Protein AF-A0A813RVD1-F1 (afdb_monomer)

Radius of gyration: 29.32 Å; Cα contacts (8 Å, |Δi|>4): 201; chains: 1; bounding box: 70×62×68 Å

Mean predicted aligned error: 13.16 Å

pLDDT: mean 80.2, std 18.84, range [29.88, 97.81]

Solvent-accessible surface area (backbone atoms only — not comparable to full-atom values): 11128 Å² total; per-residue (Å²): 136,85,80,83,74,62,46,36,80,75,40,53,63,51,50,57,53,50,55,52,42,24,58,78,31,61,36,36,77,46,73,77,46,28,60,50,88,64,91,55,46,81,58,85,67,55,82,84,37,50,36,20,39,56,12,39,20,32,34,44,32,38,17,35,86,85,70,47,81,71,35,42,42,74,41,29,46,73,49,52,63,78,42,72,44,49,34,48,33,58,57,49,44,43,75,71,57,34,39,70,47,54,88,42,35,31,40,44,26,61,45,63,53,80,75,34,66,79,57,36,61,59,51,29,31,52,48,37,50,52,53,52,52,54,52,50,52,54,51,50,54,52,52,55,50,50,58,59,51,57,65,56,62,74,71,70,80,82,81,84,88,76,83,90,80,89,81,83,87,80,90,79,81,88,82,83,88,82,91,85,88,79,91,82,92,86,132

Foldseek 3Di:
DDDPQPADPVLVVLVVVLVVQCVVLQKDKAWPHQADADPDLQDDDPPLCLCRLLSQKTFTFIAGPVRHTPGHLVRQLPPQPPDSSSVSSVVSSVVVQWDADSVSRRMIGNCPCVVCVPCSSVSSSVSNVVVVVVVVVVVVVVVVVVVVVVVVVVPPPDPPPDDDDDDDDDDDDDDDDDDDDDDDDDD

Organism: NCBI:txid392033

Secondary structure (DSSP, 8-state):
--------TTTHHHHHHHHHHHHHTT-EEEEEES----SSSSSPPPGGGHHHHTTSEEEEEEE-TTS-EEE-HHHHHH-TTSSHHHHHHHHHHHHTT-B--STTTTEEE-SHHHH-HHHHHHHHHHHHHHHHHHHHHHHHHHHHHHHHHHHHHTTSSS-----------------------------

Structure (mmCIF, N/CA/C/O backbone):
data_AF-A0A813RVD1-F1
#
_entry.id   AF-A0A813RVD1-F1
#
loop_
_atom_site.group_PDB
_atom_site.id
_atom_site.type_symbol
_atom_site.label_atom_id
_atom_site.label_alt_id
_atom_site.label_comp_id
_atom_site.label_asym_id
_atom_site.label_entity_id
_atom_site.l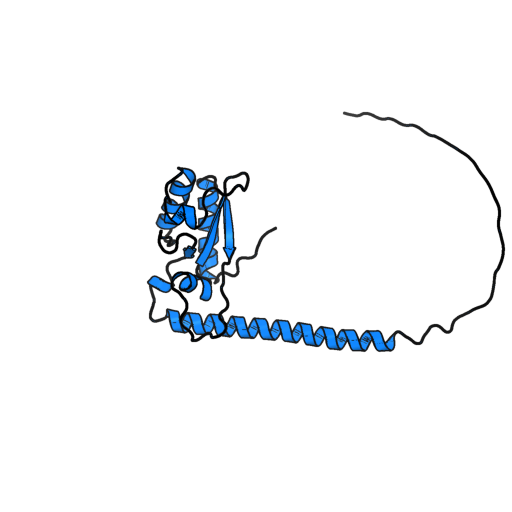abel_seq_id
_atom_site.pdbx_PDB_ins_code
_atom_site.Cartn_x
_atom_site.Cartn_y
_atom_site.Cartn_z
_atom_site.occupancy
_atom_site.B_iso_or_equiv
_atom_site.auth_seq_id
_atom_site.auth_comp_id
_atom_site.auth_asym_id
_atom_site.auth_atom_id
_atom_site.pdbx_PDB_model_num
ATOM 1 N N . MET A 1 1 ? -15.898 9.697 -5.406 1.00 30.28 1 MET A N 1
ATOM 2 C CA . MET A 1 1 ? -14.992 9.653 -6.573 1.00 30.28 1 MET A CA 1
ATOM 3 C C . MET A 1 1 ? -14.013 8.519 -6.323 1.00 30.28 1 MET A C 1
ATOM 5 O O . MET A 1 1 ? -13.361 8.545 -5.290 1.00 30.28 1 MET A O 1
ATOM 9 N N . GLY A 1 2 ? -14.010 7.474 -7.153 1.00 29.88 2 GLY A N 1
ATOM 10 C CA . GLY A 1 2 ? -13.130 6.316 -6.965 1.00 29.88 2 GLY A CA 1
ATOM 11 C C . GLY A 1 2 ? -11.794 6.549 -7.660 1.00 29.88 2 GLY A C 1
ATOM 12 O O . GLY A 1 2 ? -11.761 6.674 -8.882 1.00 29.88 2 GLY A O 1
ATOM 13 N N . HIS A 1 3 ? -10.703 6.628 -6.901 1.00 32.72 3 HIS A N 1
ATOM 14 C CA . HIS A 1 3 ? -9.361 6.587 -7.473 1.00 32.72 3 HIS A CA 1
ATOM 15 C C . HIS A 1 3 ? -9.083 5.145 -7.908 1.00 32.72 3 HIS A C 1
ATOM 17 O O . HIS A 1 3 ? -9.151 4.225 -7.097 1.00 32.72 3 HIS A O 1
ATOM 23 N N . THR A 1 4 ? -8.825 4.931 -9.200 1.00 37.28 4 THR A N 1
ATOM 24 C CA . THR A 1 4 ? -8.391 3.617 -9.690 1.00 37.28 4 THR A CA 1
ATOM 25 C C . THR A 1 4 ? -6.967 3.393 -9.202 1.00 37.28 4 THR A C 1
ATOM 27 O O . THR A 1 4 ? -6.046 4.067 -9.661 1.00 37.28 4 THR A O 1
ATOM 30 N N . LEU A 1 5 ? -6.801 2.487 -8.240 1.00 47.75 5 LEU A N 1
ATOM 31 C CA . LEU A 1 5 ? -5.489 2.038 -7.791 1.00 47.75 5 LEU A CA 1
ATOM 32 C C . LEU A 1 5 ? -4.813 1.311 -8.953 1.00 47.75 5 LEU A C 1
ATOM 34 O O . LEU A 1 5 ? -5.320 0.301 -9.438 1.00 47.75 5 LEU A O 1
ATOM 38 N N . LEU A 1 6 ? -3.682 1.843 -9.412 1.00 51.03 6 LEU A N 1
ATOM 39 C CA . LEU A 1 6 ? -2.822 1.188 -10.393 1.00 51.03 6 LEU A CA 1
ATOM 40 C C . LEU A 1 6 ? -1.947 0.172 -9.648 1.00 51.03 6 LEU A C 1
ATOM 42 O O . LEU A 1 6 ? -0.749 0.372 -9.492 1.00 51.03 6 LEU A O 1
ATOM 46 N N . GLY A 1 7 ? -2.573 -0.879 -9.122 1.00 56.00 7 GLY A N 1
ATOM 47 C CA . GLY A 1 7 ? -1.865 -2.025 -8.558 1.00 56.00 7 GLY A CA 1
ATOM 48 C C . GLY A 1 7 ? -1.524 -3.036 -9.649 1.00 56.00 7 GLY A C 1
ATOM 49 O O . GLY A 1 7 ? -2.265 -3.169 -10.628 1.00 56.00 7 GLY A O 1
ATOM 50 N N . HIS A 1 8 ? -0.431 -3.775 -9.469 1.00 68.19 8 HIS A N 1
ATOM 51 C CA . HIS A 1 8 ? -0.205 -5.001 -10.231 1.00 68.19 8 HIS A CA 1
ATOM 52 C C . HIS A 1 8 ? -1.417 -5.940 -10.049 1.00 68.19 8 HIS A C 1
ATOM 54 O O . HIS A 1 8 ? -2.050 -5.930 -8.988 1.00 68.19 8 HIS A O 1
ATOM 60 N N . GLU A 1 9 ? -1.778 -6.744 -11.058 1.00 71.56 9 GLU A N 1
ATOM 61 C CA . GLU A 1 9 ? -3.004 -7.571 -11.017 1.00 71.56 9 GLU A CA 1
ATOM 62 C C . GLU A 1 9 ? -3.062 -8.487 -9.784 1.00 71.56 9 GLU A C 1
ATOM 64 O O . GLU A 1 9 ? -4.130 -8.725 -9.214 1.00 71.56 9 GLU A O 1
ATOM 69 N N . ASP A 1 10 ? -1.900 -8.949 -9.328 1.00 75.75 10 ASP A N 1
ATOM 70 C CA . ASP A 1 10 ? -1.781 -9.770 -8.127 1.00 75.75 10 ASP A CA 1
ATOM 71 C C . ASP A 1 10 ? -2.077 -8.992 -6.843 1.00 75.75 10 ASP A C 1
ATOM 73 O O . ASP A 1 10 ? -2.769 -9.503 -5.956 1.00 75.75 10 ASP A O 1
ATOM 77 N N . PHE A 1 11 ? -1.676 -7.723 -6.782 1.00 83.94 11 PHE A N 1
ATOM 78 C CA . PHE A 1 11 ? -1.929 -6.865 -5.632 1.00 83.94 11 PHE A CA 1
ATOM 79 C C . PHE A 1 11 ? -3.410 -6.468 -5.506 1.00 83.94 11 PHE A C 1
ATOM 81 O O . PHE A 1 11 ? -3.925 -6.272 -4.403 1.00 83.94 11 PHE A O 1
ATOM 88 N N . ALA A 1 12 ? -4.159 -6.444 -6.614 1.00 82.81 12 ALA A N 1
ATOM 89 C CA . ALA A 1 12 ? -5.591 -6.127 -6.608 1.00 82.81 12 ALA A CA 1
ATOM 90 C C . ALA A 1 12 ? -6.424 -7.077 -5.721 1.00 82.81 12 ALA A C 1
ATOM 92 O O . ALA A 1 12 ? -7.453 -6.679 -5.166 1.00 82.81 12 ALA A O 1
ATOM 93 N N . LYS A 1 13 ? -5.981 -8.330 -5.539 1.00 85.12 13 LYS A N 1
ATOM 94 C CA . LYS A 1 13 ? -6.630 -9.290 -4.626 1.00 85.12 13 LYS A CA 1
ATOM 95 C C . LYS A 1 13 ? -6.529 -8.835 -3.171 1.00 85.12 13 LYS A C 1
ATOM 97 O O . LYS A 1 13 ? -7.483 -9.005 -2.413 1.00 85.12 13 LYS A O 1
ATOM 102 N N . HIS A 1 14 ? -5.413 -8.213 -2.800 1.00 89.94 14 HIS A N 1
ATOM 103 C CA . HIS A 1 14 ? -5.183 -7.710 -1.453 1.00 89.94 14 HIS A CA 1
ATOM 104 C C . HIS A 1 14 ? -6.008 -6.462 -1.134 1.00 89.94 14 HIS A C 1
ATOM 106 O O . HIS A 1 14 ? -6.438 -6.302 0.008 1.00 89.94 14 HIS A O 1
ATOM 112 N N . ILE A 1 15 ? -6.319 -5.626 -2.129 1.00 90.06 15 ILE A N 1
ATOM 113 C CA . ILE A 1 15 ? -7.168 -4.439 -1.936 1.00 90.06 15 ILE A CA 1
ATOM 114 C C . ILE A 1 15 ? -8.535 -4.814 -1.355 1.00 90.06 15 ILE A C 1
ATOM 116 O O . ILE A 1 15 ? -8.981 -4.195 -0.394 1.00 90.06 15 ILE A O 1
ATOM 120 N N . LYS A 1 16 ? -9.161 -5.893 -1.840 1.00 90.31 16 LYS A N 1
ATOM 121 C CA . LYS A 1 16 ? -10.443 -6.377 -1.292 1.00 90.31 16 LYS A CA 1
ATOM 122 C C . LYS A 1 16 ? -10.337 -6.764 0.183 1.00 90.31 16 LYS A C 1
ATOM 124 O O . LYS A 1 16 ? -11.270 -6.553 0.956 1.00 90.31 16 LYS A O 1
ATOM 129 N N . THR A 1 17 ? -9.203 -7.336 0.579 1.00 92.56 17 THR A N 1
ATOM 130 C CA . THR A 1 17 ? -8.924 -7.677 1.977 1.00 92.56 17 THR A CA 1
ATOM 131 C C . THR A 1 17 ? -8.763 -6.425 2.830 1.00 92.56 17 THR A C 1
ATOM 133 O O . THR A 1 17 ? -9.324 -6.367 3.925 1.00 92.56 17 THR A O 1
ATOM 136 N N . VAL A 1 18 ? -8.057 -5.409 2.326 1.00 95.12 18 VAL A N 1
ATOM 137 C CA . VAL A 1 18 ? -7.922 -4.107 2.997 1.00 95.12 18 VAL A CA 1
ATOM 138 C C . VAL A 1 18 ? -9.290 -3.457 3.180 1.00 95.12 18 VAL A C 1
ATOM 140 O O . VAL A 1 18 ? -9.629 -3.078 4.297 1.00 95.12 18 VAL A O 1
ATOM 143 N N . GLU A 1 19 ? -10.101 -3.383 2.124 1.00 95.12 19 GLU A N 1
ATOM 144 C CA . GLU A 1 19 ? -11.446 -2.793 2.161 1.00 95.12 19 GLU A CA 1
ATOM 145 C C . GLU A 1 19 ? -12.351 -3.495 3.174 1.00 95.12 19 GLU A C 1
ATOM 147 O O . GLU A 1 19 ? -13.004 -2.846 3.996 1.00 95.12 19 GLU A O 1
ATOM 152 N N . LYS A 1 20 ? -12.364 -4.833 3.152 1.00 95.94 20 LYS A N 1
ATOM 153 C CA . LYS A 1 20 ? -13.131 -5.627 4.112 1.00 95.94 20 LYS A CA 1
ATOM 154 C C . LYS A 1 20 ? -12.664 -5.365 5.545 1.00 95.94 20 LYS A C 1
ATOM 156 O O . LYS A 1 20 ? -13.488 -5.106 6.414 1.00 95.94 20 LYS A O 1
ATOM 161 N N . THR A 1 21 ? -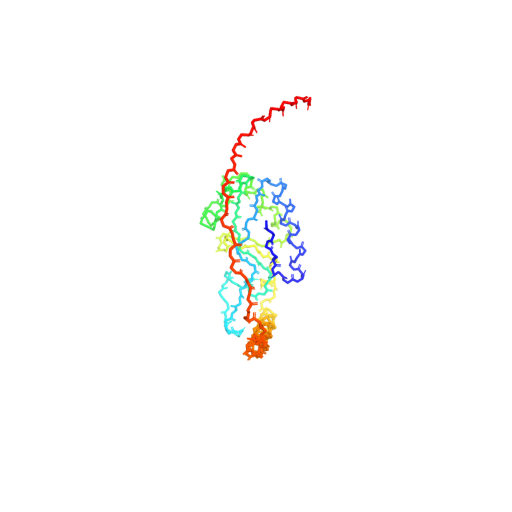11.354 -5.379 5.775 1.00 97.06 21 THR A N 1
ATOM 162 C CA . THR A 1 21 ? -10.768 -5.156 7.105 1.00 97.06 21 THR A CA 1
ATOM 163 C C . THR A 1 21 ? -11.064 -3.751 7.625 1.00 97.06 21 THR A C 1
ATOM 165 O O . THR A 1 21 ? -11.413 -3.581 8.790 1.00 97.06 21 THR A O 1
ATOM 168 N N . ALA A 1 22 ? -10.975 -2.738 6.761 1.00 97.38 22 ALA A N 1
ATOM 169 C CA . ALA A 1 22 ? -11.304 -1.358 7.100 1.00 97.38 22 ALA A CA 1
ATOM 170 C C . ALA A 1 22 ? -12.759 -1.238 7.574 1.00 97.38 22 ALA A C 1
ATOM 172 O O . ALA A 1 22 ? -13.026 -0.657 8.628 1.00 97.38 22 ALA A O 1
ATOM 173 N N . LYS A 1 23 ? -13.687 -1.878 6.850 1.00 97.25 23 LYS A N 1
ATOM 174 C CA . LYS A 1 23 ? -15.103 -1.940 7.221 1.00 97.25 23 LYS A CA 1
ATOM 175 C C . LYS A 1 23 ? -15.319 -2.645 8.561 1.00 97.25 23 LYS A C 1
ATOM 177 O O . LYS A 1 23 ? -16.000 -2.093 9.421 1.00 97.25 23 LYS A O 1
ATOM 182 N N . ASP A 1 24 ? -14.726 -3.821 8.751 1.00 97.81 24 ASP A N 1
ATOM 183 C CA . ASP A 1 24 ? -14.883 -4.616 9.978 1.00 97.81 24 ASP A CA 1
ATOM 184 C C . ASP A 1 24 ? -14.318 -3.880 11.214 1.00 97.81 24 ASP A C 1
ATOM 186 O O . ASP A 1 24 ? -14.857 -3.998 12.316 1.00 97.81 24 ASP A O 1
ATOM 190 N N . CYS A 1 25 ? -13.284 -3.053 11.027 1.00 97.75 25 CYS A N 1
ATOM 191 C CA . CYS A 1 25 ? -12.666 -2.240 12.077 1.00 97.75 25 CYS A CA 1
ATOM 192 C C . CYS A 1 25 ? -13.230 -0.810 12.200 1.00 97.75 25 CYS A C 1
ATOM 194 O O . CYS A 1 25 ? -12.735 -0.036 13.022 1.00 97.75 25 CYS A O 1
ATOM 196 N N . ASN A 1 26 ? -14.274 -0.460 11.438 1.00 97.38 26 ASN A N 1
ATOM 197 C CA . ASN A 1 26 ? -14.905 0.868 11.416 1.00 97.38 26 ASN A CA 1
ATOM 198 C C . ASN A 1 26 ? -13.924 2.022 11.134 1.00 97.38 26 ASN A C 1
ATOM 200 O O . ASN A 1 26 ? -13.944 3.054 11.811 1.00 97.38 26 ASN A O 1
ATOM 204 N N . VAL A 1 27 ? -13.064 1.847 10.132 1.00 97.62 27 VAL A N 1
ATOM 205 C CA . VAL A 1 27 ? -12.155 2.884 9.624 1.00 97.62 27 VAL A CA 1
ATOM 206 C C . VAL A 1 27 ? -12.310 3.049 8.120 1.00 97.62 27 VAL A C 1
ATOM 208 O O . VAL A 1 27 ? -12.750 2.140 7.419 1.00 97.62 27 VAL A O 1
ATOM 211 N N . HIS A 1 28 ? -11.902 4.203 7.607 1.00 97.50 28 HIS A N 1
ATOM 212 C CA . HIS A 1 28 ? -11.700 4.429 6.182 1.00 97.50 28 HIS A CA 1
ATOM 213 C C . HIS A 1 28 ? -10.199 4.489 5.893 1.00 97.50 28 HIS A C 1
ATOM 215 O O . HIS A 1 28 ? -9.450 5.159 6.601 1.00 97.50 28 HIS A O 1
ATOM 221 N N . VAL A 1 29 ? -9.752 3.793 4.850 1.00 97.06 29 VAL A N 1
ATOM 222 C CA . VAL A 1 29 ? -8.357 3.840 4.393 1.00 97.06 29 VAL A CA 1
ATOM 223 C C . VAL A 1 29 ? -8.283 4.820 3.233 1.00 97.06 29 VAL A C 1
ATOM 225 O O . VAL A 1 29 ? -8.830 4.562 2.162 1.00 97.06 29 VAL A O 1
ATOM 228 N N . TYR A 1 30 ? -7.629 5.956 3.451 1.00 96.19 30 TYR A N 1
ATOM 229 C CA . TYR A 1 30 ? -7.384 6.934 2.401 1.00 96.19 30 TYR A CA 1
ATOM 230 C C . TYR A 1 30 ? -6.061 6.610 1.715 1.00 96.19 30 TYR A C 1
ATOM 232 O O . TYR A 1 30 ? -5.003 6.710 2.332 1.00 96.19 30 TYR A O 1
ATOM 240 N N . VAL A 1 31 ? -6.117 6.211 0.444 1.00 94.25 31 VAL A N 1
ATOM 241 C CA . VAL A 1 31 ? -4.914 5.907 -0.338 1.00 94.25 31 VAL A CA 1
ATOM 242 C C . VAL A 1 31 ? -4.367 7.185 -0.967 1.00 94.25 31 VAL A C 1
ATOM 244 O O . VAL A 1 31 ? -5.073 7.865 -1.709 1.00 94.25 31 VAL A O 1
ATOM 247 N N . LYS A 1 32 ? -3.101 7.497 -0.681 1.00 93.19 32 LYS A N 1
ATOM 248 C CA . LYS A 1 32 ? -2.403 8.684 -1.195 1.00 93.19 32 LYS A CA 1
ATOM 249 C C . LYS A 1 32 ? -1.810 8.420 -2.571 1.00 93.19 32 LYS A C 1
ATOM 251 O O . LYS A 1 32 ? -2.044 9.176 -3.508 1.00 93.19 32 LYS A O 1
ATOM 256 N N . ASP A 1 33 ? -1.061 7.330 -2.676 1.00 90.75 33 ASP A N 1
ATOM 257 C CA . ASP A 1 33 ? -0.449 6.840 -3.902 1.00 90.75 33 ASP A CA 1
ATOM 258 C C . ASP A 1 33 ? -0.332 5.307 -3.839 1.00 90.75 33 ASP A C 1
ATOM 260 O O . ASP A 1 33 ? -0.389 4.709 -2.770 1.00 90.75 33 ASP A O 1
ATOM 264 N N . SER A 1 34 ? -0.265 4.657 -5.000 1.00 88.88 34 SER A N 1
ATOM 265 C CA . SER A 1 34 ? -0.145 3.187 -5.130 1.00 88.88 34 SER A CA 1
ATOM 266 C C . SER A 1 34 ? 0.911 2.757 -6.143 1.00 88.88 34 SER A C 1
ATOM 268 O O . SER A 1 34 ? 1.172 1.573 -6.324 1.00 88.88 34 SER A O 1
ATOM 270 N N . TYR A 1 35 ? 1.516 3.731 -6.819 1.00 89.38 35 TYR A N 1
ATOM 271 C CA . TYR A 1 35 ? 2.548 3.499 -7.805 1.00 89.38 35 TYR A CA 1
ATOM 272 C C . TYR A 1 35 ? 3.464 4.714 -7.888 1.00 89.38 35 TYR A C 1
ATOM 274 O O . TYR A 1 35 ? 2.987 5.851 -7.938 1.00 89.38 35 TYR A O 1
ATOM 282 N N . TYR A 1 36 ? 4.771 4.465 -7.941 1.00 88.00 36 TYR A N 1
ATOM 283 C CA . TYR A 1 36 ? 5.784 5.493 -8.155 1.00 88.00 36 TYR A CA 1
ATOM 284 C C . TYR A 1 36 ? 6.542 5.214 -9.455 1.00 88.00 36 TYR A C 1
ATOM 286 O O . TYR A 1 36 ? 7.148 4.154 -9.625 1.00 88.00 36 TYR A O 1
ATOM 294 N N . GLN A 1 37 ? 6.499 6.163 -10.392 1.00 88.44 37 GLN A N 1
ATOM 295 C CA . GLN A 1 37 ? 7.239 6.064 -11.646 1.00 88.44 37 GLN A CA 1
ATOM 296 C C . GLN A 1 37 ? 8.631 6.671 -11.473 1.00 88.44 37 GLN A C 1
ATOM 298 O O . GLN A 1 37 ? 8.772 7.862 -11.201 1.00 88.44 37 GLN A O 1
ATOM 303 N N . MET A 1 38 ? 9.660 5.856 -11.671 1.00 89.38 38 MET A N 1
ATOM 304 C CA . MET A 1 38 ? 11.051 6.286 -11.636 1.00 89.38 38 MET A CA 1
ATOM 305 C C . MET A 1 38 ? 11.451 6.911 -12.976 1.00 89.38 38 MET A C 1
ATOM 307 O O . MET A 1 38 ? 10.968 6.511 -14.038 1.00 89.38 38 MET A O 1
ATOM 311 N N . ILE A 1 39 ? 12.373 7.876 -12.928 1.00 88.12 39 ILE A N 1
ATOM 312 C CA . ILE A 1 39 ? 12.995 8.450 -14.132 1.00 88.12 39 ILE A CA 1
ATOM 313 C C . ILE A 1 39 ? 13.920 7.409 -14.770 1.00 88.12 39 ILE A C 1
ATOM 315 O O . ILE A 1 39 ? 13.802 7.108 -15.956 1.00 88.12 39 ILE A O 1
ATOM 319 N N . ASP A 1 40 ? 14.799 6.818 -13.962 1.00 90.44 40 ASP A N 1
ATOM 320 C CA . ASP A 1 40 ? 15.673 5.722 -14.363 1.00 90.44 40 ASP A CA 1
ATOM 321 C C . ASP A 1 40 ? 15.178 4.414 -13.737 1.00 90.44 40 ASP A C 1
ATOM 323 O O . ASP A 1 40 ? 15.198 4.242 -12.519 1.00 90.44 40 ASP A O 1
ATOM 327 N N . SER A 1 41 ? 14.733 3.488 -14.587 1.00 89.50 41 SER A N 1
ATOM 328 C CA . SER A 1 41 ? 14.248 2.168 -14.170 1.00 89.50 41 SER A CA 1
ATOM 329 C C . SER A 1 41 ? 15.332 1.299 -13.515 1.00 89.50 41 SER A C 1
ATOM 331 O O . SER A 1 41 ? 15.006 0.409 -12.726 1.00 89.50 41 SER A O 1
ATOM 333 N N . ALA A 1 42 ? 16.612 1.550 -13.810 1.00 90.06 42 ALA A N 1
ATOM 334 C CA . ALA A 1 42 ? 17.734 0.794 -13.263 1.00 90.06 42 ALA A CA 1
ATOM 335 C C . ALA A 1 42 ? 18.195 1.323 -11.899 1.00 90.06 42 ALA A C 1
ATOM 337 O O . ALA A 1 42 ? 18.698 0.536 -11.088 1.00 90.06 42 ALA A O 1
ATOM 338 N N . ALA A 1 43 ? 17.984 2.614 -11.620 1.00 91.62 43 ALA A N 1
ATOM 339 C CA . ALA A 1 43 ? 18.385 3.251 -10.370 1.00 91.62 43 ALA A CA 1
ATOM 340 C C . ALA A 1 43 ? 17.784 2.536 -9.143 1.00 91.62 43 ALA A C 1
ATOM 342 O O . ALA A 1 43 ? 16.685 1.978 -9.226 1.00 91.62 43 ALA A O 1
ATOM 343 N N . PRO A 1 44 ? 18.484 2.496 -7.996 1.00 90.25 44 PRO A N 1
ATOM 344 C CA . PRO A 1 44 ? 17.929 1.927 -6.771 1.00 90.25 44 PRO A CA 1
ATOM 345 C C . PRO A 1 44 ? 16.724 2.751 -6.296 1.00 90.25 44 PRO A C 1
ATOM 347 O O . PRO A 1 44 ? 16.747 3.978 -6.360 1.00 90.25 44 PRO A O 1
ATOM 350 N N . ALA A 1 45 ? 15.676 2.071 -5.828 1.00 90.62 45 ALA A N 1
ATOM 351 C CA . ALA A 1 45 ? 14.565 2.721 -5.133 1.00 90.62 45 ALA A CA 1
ATOM 352 C C . ALA A 1 45 ? 14.919 2.855 -3.646 1.00 90.62 45 ALA A C 1
ATOM 354 O O . ALA A 1 45 ? 15.697 2.047 -3.128 1.00 90.62 45 ALA A O 1
ATOM 355 N N . SER A 1 46 ? 14.373 3.858 -2.958 1.00 89.94 46 SER A N 1
ATOM 356 C CA . SER A 1 46 ? 14.474 3.898 -1.496 1.00 89.94 46 SER A CA 1
ATOM 357 C C . SER A 1 46 ? 13.606 2.801 -0.873 1.00 89.94 46 SER A C 1
ATOM 359 O O . SER A 1 46 ? 12.631 2.372 -1.484 1.00 89.94 46 SER A O 1
ATOM 361 N N . THR A 1 47 ? 13.932 2.351 0.342 1.00 86.06 47 THR A N 1
ATOM 362 C CA . THR A 1 47 ? 13.222 1.232 0.991 1.00 86.06 47 THR A CA 1
ATOM 363 C C . THR A 1 47 ? 11.708 1.444 1.073 1.00 86.06 47 THR A C 1
ATOM 365 O O . THR A 1 47 ? 10.937 0.551 0.736 1.00 86.06 47 THR A O 1
ATOM 368 N N . SER A 1 48 ? 11.271 2.665 1.386 1.00 85.56 48 SER A N 1
ATOM 369 C CA . SER A 1 48 ? 9.847 3.014 1.462 1.00 85.56 48 SER A CA 1
ATOM 370 C C . SER A 1 48 ? 9.150 3.119 0.097 1.00 85.56 48 SER A C 1
ATOM 372 O O . SER A 1 48 ? 7.930 3.273 0.028 1.00 85.56 48 SER A O 1
ATOM 374 N N . GLU A 1 49 ? 9.899 3.055 -1.004 1.00 91.50 49 GLU A N 1
ATOM 375 C CA . GLU A 1 49 ? 9.391 3.106 -2.376 1.00 91.50 49 GLU A CA 1
ATOM 376 C C . GLU A 1 49 ? 9.451 1.751 -3.079 1.00 91.50 49 GLU A C 1
ATOM 378 O O . GLU A 1 49 ? 8.792 1.592 -4.105 1.00 91.50 49 GLU A O 1
ATOM 383 N N . GLU A 1 50 ? 10.193 0.771 -2.552 1.00 92.00 50 GLU A N 1
ATOM 384 C CA . GLU A 1 50 ? 10.461 -0.501 -3.236 1.00 92.00 50 GLU A CA 1
ATOM 385 C C . GLU A 1 50 ? 9.173 -1.230 -3.637 1.00 92.00 50 GLU A C 1
ATOM 387 O O . GLU A 1 50 ? 9.038 -1.665 -4.778 1.00 92.00 50 GLU A O 1
ATOM 392 N N . ASN A 1 51 ? 8.173 -1.270 -2.756 1.00 92.31 51 ASN A N 1
ATOM 393 C CA . ASN A 1 51 ? 6.876 -1.874 -3.070 1.00 92.31 51 ASN A CA 1
ATOM 394 C C . ASN A 1 51 ? 5.989 -0.980 -3.969 1.00 92.31 51 ASN A C 1
ATOM 396 O O . ASN A 1 51 ? 5.165 -1.490 -4.729 1.00 92.31 51 ASN A O 1
ATOM 400 N N . LEU A 1 52 ? 6.179 0.344 -3.950 1.00 92.56 52 LEU A N 1
ATOM 401 C CA . LEU A 1 52 ? 5.416 1.292 -4.777 1.00 92.56 52 LEU A CA 1
ATOM 402 C C . LEU A 1 52 ? 5.869 1.260 -6.241 1.00 92.56 52 LEU A C 1
ATOM 404 O O . LEU A 1 52 ? 5.048 1.352 -7.150 1.00 92.56 52 LEU A O 1
ATOM 408 N N . VAL A 1 53 ? 7.168 1.105 -6.501 1.00 93.06 53 VAL A N 1
ATOM 409 C CA . VAL A 1 53 ? 7.712 1.094 -7.874 1.00 93.06 53 VAL A CA 1
ATOM 410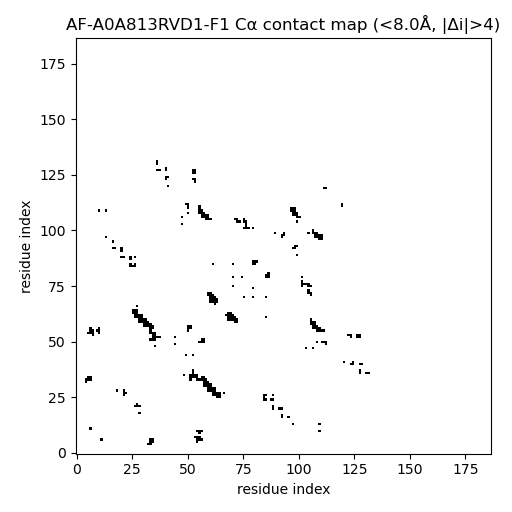 C C . VAL A 1 53 ? 7.358 -0.173 -8.652 1.00 93.06 53 VAL A C 1
ATOM 412 O O . VAL A 1 53 ? 7.435 -0.179 -9.880 1.00 93.06 53 VAL A O 1
ATOM 415 N N . ILE A 1 54 ? 6.946 -1.236 -7.969 1.00 91.75 54 ILE A N 1
ATOM 416 C CA . ILE A 1 54 ? 6.418 -2.452 -8.602 1.00 91.75 54 ILE A CA 1
ATOM 417 C C . ILE A 1 54 ? 4.885 -2.533 -8.531 1.00 91.75 54 ILE A C 1
ATOM 419 O O . ILE A 1 54 ? 4.305 -3.444 -9.106 1.00 91.75 54 ILE A O 1
ATOM 423 N N . GLY A 1 55 ? 4.205 -1.586 -7.874 1.00 91.25 55 GLY A N 1
ATOM 424 C CA . GLY A 1 55 ? 2.743 -1.611 -7.727 1.00 91.25 55 GLY A CA 1
ATOM 425 C C . GLY A 1 55 ? 2.228 -2.722 -6.801 1.00 91.25 55 GLY A C 1
ATOM 426 O O . GLY A 1 55 ? 1.097 -3.179 -6.972 1.00 91.25 55 GLY A O 1
ATOM 427 N N . HIS A 1 56 ? 3.056 -3.155 -5.845 1.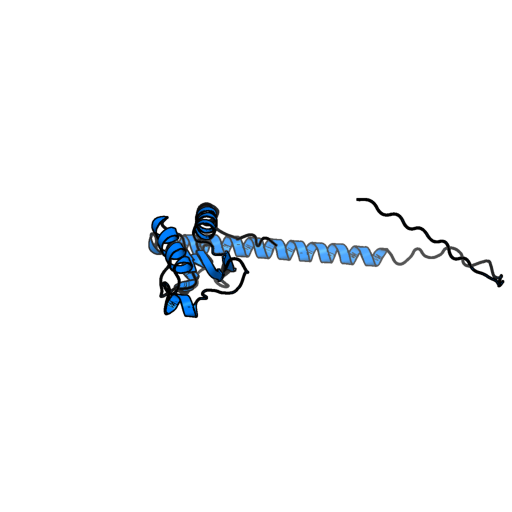00 93.25 56 HIS A N 1
ATOM 428 C CA . HIS A 1 56 ? 2.747 -4.155 -4.810 1.00 93.25 56 HIS A CA 1
ATOM 429 C C . HIS A 1 56 ? 2.597 -3.525 -3.415 1.00 93.25 56 HIS A C 1
ATOM 431 O O . HIS A 1 56 ? 2.726 -4.181 -2.382 1.00 93.25 56 HIS A O 1
ATOM 437 N N . GLY A 1 57 ? 2.334 -2.222 -3.369 1.00 93.44 57 GLY A N 1
ATOM 438 C CA . GLY A 1 57 ? 2.035 -1.511 -2.141 1.00 93.44 57 GLY A CA 1
ATOM 439 C C . GLY A 1 57 ? 1.381 -0.168 -2.411 1.00 93.44 57 GLY A C 1
ATOM 440 O O . GLY A 1 57 ? 1.292 0.282 -3.552 1.00 93.44 57 GLY A O 1
ATOM 441 N N . PHE A 1 58 ? 0.909 0.477 -1.355 1.00 94.88 58 PHE A N 1
ATOM 442 C CA . PHE A 1 58 ? 0.330 1.814 -1.433 1.00 94.88 58 PHE A CA 1
ATOM 443 C C . PHE A 1 58 ? 0.578 2.595 -0.153 1.00 94.88 58 PHE A C 1
ATOM 445 O O . PHE A 1 58 ? 0.642 2.011 0.935 1.00 94.88 58 PHE A O 1
ATOM 452 N N . ARG A 1 59 ? 0.679 3.921 -0.288 1.00 95.12 59 ARG A N 1
ATOM 453 C CA . ARG A 1 59 ? 0.712 4.822 0.858 1.00 95.12 59 ARG A CA 1
ATOM 454 C C . ARG A 1 59 ? -0.682 5.169 1.337 1.00 95.12 59 ARG A C 1
ATOM 456 O O . ARG A 1 59 ? -1.571 5.431 0.523 1.00 95.12 59 ARG A O 1
ATOM 463 N N . PHE A 1 60 ? -0.877 5.230 2.648 1.00 96.31 60 PHE A N 1
ATOM 464 C CA . PHE A 1 60 ? -2.202 5.420 3.224 1.00 96.31 60 PHE A CA 1
ATOM 465 C C . PHE A 1 60 ? -2.239 6.299 4.473 1.00 96.31 60 PHE A C 1
ATOM 467 O O . PHE A 1 60 ? -1.241 6.543 5.149 1.00 96.31 60 PHE A O 1
ATOM 474 N N . GLU A 1 61 ? -3.451 6.750 4.783 1.00 96.69 61 GLU A N 1
ATOM 475 C CA . GLU A 1 61 ? -3.842 7.323 6.066 1.00 96.69 61 GLU A CA 1
ATOM 476 C C . GLU A 1 61 ? -5.106 6.611 6.560 1.00 96.69 61 GLU A C 1
ATOM 478 O O . GLU A 1 61 ? -5.932 6.145 5.769 1.00 96.69 61 GLU A O 1
ATOM 483 N N . ILE A 1 62 ? -5.268 6.520 7.879 1.00 96.75 62 ILE A N 1
ATOM 484 C CA . ILE A 1 62 ? -6.467 5.953 8.500 1.00 96.75 62 ILE A CA 1
ATOM 485 C C . ILE A 1 62 ? -7.369 7.101 8.921 1.00 96.75 62 ILE A C 1
ATOM 487 O O . ILE A 1 62 ? -6.957 7.990 9.669 1.00 96.75 62 ILE A O 1
ATOM 491 N N . HIS A 1 63 ? -8.608 7.059 8.458 1.00 97.31 63 HIS A N 1
ATOM 492 C CA . HIS A 1 63 ? -9.656 8.017 8.760 1.00 97.31 63 HIS A CA 1
ATOM 493 C C . HIS A 1 63 ? -10.775 7.334 9.551 1.00 97.31 63 HIS A C 1
ATOM 495 O O . HIS A 1 63 ? -10.954 6.116 9.487 1.00 97.31 63 HIS A O 1
ATOM 501 N N . ASP A 1 64 ? -11.534 8.116 10.310 1.00 95.69 64 ASP A N 1
ATOM 502 C CA . ASP A 1 64 ? -12.772 7.648 10.919 1.00 95.69 64 ASP A CA 1
ATOM 503 C C . ASP A 1 64 ? -13.900 7.567 9.879 1.00 95.69 64 ASP A C 1
ATOM 505 O O . ASP A 1 64 ? -13.755 7.957 8.718 1.00 95.69 64 ASP A O 1
ATOM 509 N N . THR A 1 65 ? -15.061 7.076 10.309 1.00 95.19 65 THR A N 1
ATOM 510 C CA . THR A 1 65 ? -16.266 6.982 9.473 1.00 95.19 65 THR A CA 1
ATOM 511 C C . THR A 1 65 ? -16.793 8.344 9.005 1.00 95.19 65 THR A C 1
ATOM 513 O O . THR A 1 65 ? -17.606 8.402 8.086 1.00 95.19 65 THR A O 1
ATOM 516 N N . SER A 1 66 ? -16.338 9.441 9.619 1.00 96.31 66 SER A N 1
ATOM 517 C CA . SER A 1 66 ? -16.648 10.825 9.237 1.00 96.31 66 SER A CA 1
ATOM 518 C C . SER A 1 66 ? -15.580 11.427 8.311 1.00 96.31 66 SER A C 1
ATOM 520 O O . SER A 1 66 ? -15.592 12.632 8.066 1.00 96.31 66 SER A O 1
ATOM 522 N N . ASN A 1 67 ? -14.655 10.608 7.791 1.00 93.88 67 ASN A N 1
ATOM 523 C CA . ASN A 1 67 ? -13.502 10.999 6.974 1.00 93.88 67 ASN A CA 1
ATOM 524 C C . ASN A 1 67 ? -12.483 11.917 7.671 1.00 93.88 67 ASN A C 1
ATOM 526 O O . ASN A 1 67 ? -11.627 12.496 6.997 1.00 93.88 67 ASN A O 1
ATOM 530 N N . LYS A 1 68 ? -12.502 12.042 8.999 1.00 96.50 68 LYS A N 1
ATOM 531 C CA . LYS A 1 68 ? -11.459 12.761 9.738 1.00 96.50 68 LYS A CA 1
ATOM 532 C C . LYS A 1 68 ? -10.242 11.858 9.922 1.00 96.50 68 LYS A C 1
ATOM 534 O O . LYS A 1 68 ? -10.388 10.691 10.266 1.00 96.50 68 LYS A O 1
ATOM 539 N N . VAL A 1 69 ? -9.040 12.407 9.748 1.00 95.75 69 VAL A N 1
ATOM 540 C CA . VAL A 1 69 ? -7.784 11.671 9.960 1.00 95.75 69 VAL A CA 1
ATOM 541 C C . VAL A 1 69 ? -7.701 11.182 11.411 1.00 95.75 69 VAL A C 1
ATOM 543 O O . VAL A 1 69 ? -7.642 11.990 12.341 1.00 95.75 69 VAL A O 1
ATOM 546 N N . LEU A 1 70 ? -7.681 9.861 11.596 1.00 95.44 70 LEU A N 1
ATOM 547 C CA . LEU A 1 70 ? -7.389 9.203 12.871 1.00 95.44 70 LEU A CA 1
ATOM 548 C C . LEU A 1 70 ? -5.883 9.053 13.068 1.00 95.44 70 LEU A C 1
ATOM 550 O O . LEU A 1 70 ? -5.380 9.318 14.157 1.00 95.44 70 LEU A O 1
ATOM 554 N N . CYS A 1 71 ? -5.170 8.608 12.030 1.00 96.31 71 CYS A N 1
ATOM 555 C CA . CYS A 1 71 ? -3.739 8.338 12.114 1.00 96.31 71 CYS A CA 1
ATOM 556 C C . CYS A 1 71 ? -3.084 8.426 10.731 1.00 96.31 71 CYS A C 1
ATOM 558 O O . CYS A 1 71 ? -3.436 7.688 9.812 1.00 96.31 71 CYS A O 1
ATOM 560 N N . ASN A 1 72 ? -2.126 9.341 10.597 1.00 95.88 72 ASN A N 1
ATOM 561 C CA . ASN A 1 72 ? -1.250 9.476 9.433 1.00 95.88 72 ASN A CA 1
ATOM 562 C C . ASN A 1 72 ? 0.120 8.823 9.703 1.00 95.88 72 ASN A C 1
ATOM 564 O O . ASN A 1 72 ? 0.346 8.302 10.794 1.00 95.88 72 ASN A O 1
ATOM 568 N N . ALA A 1 73 ? 1.060 8.924 8.759 1.00 94.56 73 ALA A N 1
ATOM 569 C CA . ALA A 1 73 ? 2.433 8.409 8.885 1.00 94.56 73 ALA A CA 1
ATOM 570 C C . ALA A 1 73 ? 3.108 8.739 10.237 1.00 94.56 73 ALA A C 1
ATOM 572 O O . ALA A 1 73 ? 3.688 7.888 10.911 1.00 94.56 73 ALA A O 1
ATOM 573 N N . VAL A 1 74 ? 2.996 9.992 10.691 1.00 94.94 74 VAL A N 1
ATOM 574 C CA . VAL A 1 74 ? 3.631 10.447 11.941 1.00 94.94 74 VAL A CA 1
ATOM 575 C C . VAL A 1 74 ? 3.002 9.776 13.162 1.00 94.94 74 VAL A C 1
ATOM 577 O O . VAL A 1 74 ? 3.699 9.429 14.114 1.00 94.94 74 VAL A O 1
ATOM 580 N N . CYS A 1 75 ? 1.684 9.594 13.146 1.00 95.12 75 CYS A N 1
ATOM 581 C CA . CYS A 1 75 ? 0.974 8.859 14.186 1.00 95.12 75 CYS A CA 1
ATOM 582 C C . CYS A 1 75 ? 1.323 7.359 14.145 1.00 95.12 75 CYS A C 1
ATOM 584 O O . CYS A 1 75 ? 1.668 6.793 15.183 1.00 95.12 75 CYS A O 1
ATOM 586 N N . LEU A 1 76 ? 1.316 6.741 12.958 1.00 95.00 76 LEU A N 1
ATOM 587 C CA . LEU A 1 76 ? 1.566 5.310 12.749 1.00 95.00 76 LEU A CA 1
ATOM 588 C C . LEU A 1 76 ? 2.996 4.899 13.134 1.00 95.00 76 LEU A C 1
ATOM 590 O O . LEU A 1 76 ? 3.196 3.819 13.680 1.00 95.00 76 LEU A O 1
ATOM 594 N N . SER A 1 77 ? 3.988 5.765 12.926 1.00 94.88 77 SER A N 1
ATOM 595 C CA . SER A 1 77 ? 5.379 5.504 13.337 1.00 94.88 77 SER A CA 1
ATOM 596 C C . SER A 1 77 ? 5.607 5.604 14.850 1.00 94.88 77 SER A C 1
ATOM 598 O O . SER A 1 77 ? 6.509 4.957 15.378 1.00 94.88 77 SER A O 1
ATOM 600 N N . LYS A 1 78 ? 4.809 6.406 15.573 1.00 92.75 78 LYS A N 1
ATOM 601 C CA . LYS A 1 78 ? 5.021 6.690 17.007 1.00 92.75 78 LYS A CA 1
ATOM 602 C C . LYS A 1 78 ? 4.099 5.915 17.939 1.00 92.75 78 LYS A C 1
ATOM 604 O O . LYS A 1 78 ? 4.529 5.489 19.007 1.00 92.75 78 LYS A O 1
ATOM 609 N N . ASN A 1 79 ? 2.825 5.795 17.581 1.00 84.94 79 ASN A N 1
ATOM 610 C CA . ASN A 1 79 ? 1.804 5.149 18.400 1.00 84.94 79 ASN A CA 1
ATOM 611 C C . ASN A 1 79 ? 0.765 4.429 17.521 1.00 84.94 79 ASN A C 1
ATOM 613 O O . ASN A 1 79 ? -0.404 4.827 17.479 1.00 84.94 79 ASN A O 1
ATOM 617 N N . PRO A 1 80 ? 1.163 3.348 16.831 1.00 75.44 80 PRO A N 1
ATOM 618 C CA . PRO A 1 80 ? 0.292 2.639 15.893 1.00 75.44 80 PRO A CA 1
ATOM 619 C C . PRO A 1 80 ? -0.901 1.939 16.548 1.00 75.44 80 PRO A C 1
ATOM 621 O O . PRO A 1 80 ? -1.777 1.458 15.851 1.00 75.44 80 PRO A O 1
ATOM 624 N N . MET A 1 81 ? -0.957 1.863 17.878 1.00 84.50 81 MET A N 1
ATOM 625 C CA . MET A 1 81 ? -2.024 1.177 18.615 1.00 84.50 81 MET A CA 1
ATOM 626 C C . MET A 1 81 ? -2.844 2.155 19.467 1.00 84.50 81 MET A C 1
ATOM 628 O O . MET A 1 81 ? -3.480 1.752 20.439 1.00 84.50 81 MET A O 1
ATOM 632 N N . GLY A 1 82 ? -2.815 3.447 19.114 1.00 82.12 82 GLY A N 1
ATOM 633 C CA . GLY A 1 82 ? -3.416 4.525 19.902 1.00 82.12 82 GLY A CA 1
ATOM 634 C C . GLY A 1 82 ? -4.938 4.446 20.050 1.00 82.12 82 GLY A C 1
ATOM 635 O O . GLY A 1 82 ? -5.478 4.979 21.018 1.00 82.12 82 GLY A O 1
ATOM 636 N N . THR A 1 83 ? -5.635 3.759 19.140 1.00 92.75 83 THR A N 1
ATOM 637 C CA . THR A 1 83 ? -7.072 3.469 19.257 1.00 92.75 83 THR A CA 1
ATOM 638 C C . THR A 1 83 ? -7.364 2.006 18.936 1.00 92.75 83 THR A C 1
ATOM 640 O O . THR A 1 83 ? -6.610 1.345 18.217 1.00 92.75 83 THR A O 1
ATOM 643 N N . PHE A 1 84 ? -8.490 1.499 19.449 1.00 95.69 84 PHE A N 1
ATOM 644 C CA . PHE A 1 84 ? -8.948 0.138 19.159 1.00 95.69 84 PHE A CA 1
ATOM 645 C C . PHE A 1 84 ? -9.150 -0.088 17.655 1.00 95.69 84 PHE A C 1
ATOM 647 O O . PHE A 1 84 ? -8.780 -1.141 17.146 1.00 95.69 84 PHE A O 1
ATOM 654 N N . GLN A 1 85 ? -9.683 0.903 16.937 1.00 96.12 85 GLN A N 1
ATOM 655 C CA . GLN A 1 85 ? -9.944 0.811 15.501 1.00 96.12 85 GLN A CA 1
ATOM 656 C C . GLN A 1 85 ? -8.652 0.662 14.688 1.00 96.12 85 GLN A C 1
ATOM 658 O O . GLN A 1 85 ? -8.564 -0.210 13.826 1.00 96.12 85 GLN A O 1
ATOM 663 N N . ILE A 1 86 ? -7.629 1.470 14.998 1.00 95.81 86 ILE A N 1
ATOM 664 C CA . ILE A 1 86 ? -6.326 1.393 14.321 1.00 95.81 86 ILE A CA 1
ATOM 665 C C . ILE A 1 86 ? -5.672 0.040 14.614 1.00 95.81 86 ILE A C 1
ATOM 667 O O . ILE A 1 86 ? -5.237 -0.646 13.691 1.00 95.81 86 ILE A O 1
ATOM 671 N N . LYS A 1 87 ? -5.666 -0.377 15.887 1.00 96.25 87 LYS A N 1
ATOM 672 C CA . LYS A 1 87 ? -5.124 -1.675 16.300 1.00 96.25 87 LYS A CA 1
ATOM 673 C C . LYS A 1 87 ? -5.811 -2.836 15.586 1.00 96.25 87 LYS A C 1
ATOM 675 O O . LYS A 1 87 ? -5.132 -3.693 15.028 1.00 96.25 87 LYS A O 1
ATOM 680 N N . CYS A 1 88 ? -7.145 -2.837 15.572 1.00 97.50 88 CYS A N 1
ATOM 681 C CA . CYS A 1 88 ? -7.953 -3.819 14.854 1.00 97.50 88 CYS A CA 1
ATOM 682 C C . CYS A 1 88 ? -7.520 -3.913 13.391 1.00 97.50 88 CYS A C 1
ATOM 684 O O . CYS A 1 88 ? -7.264 -5.012 12.898 1.00 97.50 88 CYS A O 1
ATOM 686 N N . PHE A 1 89 ? -7.405 -2.765 12.717 1.00 97.50 89 PHE A N 1
ATOM 687 C CA . PHE A 1 89 ? -7.074 -2.711 11.301 1.00 97.50 89 PHE A CA 1
ATOM 688 C C . PHE A 1 89 ? -5.675 -3.278 11.029 1.00 97.50 89 PHE A C 1
ATOM 690 O O . PHE A 1 89 ? -5.552 -4.231 10.261 1.00 97.50 89 PHE A O 1
ATOM 697 N N . LEU A 1 90 ? -4.645 -2.758 11.706 1.00 97.12 90 LEU A N 1
ATOM 698 C CA . LEU A 1 90 ? -3.248 -3.145 11.478 1.00 97.12 90 LEU A CA 1
ATOM 699 C C . LEU A 1 90 ? -2.981 -4.619 11.814 1.00 97.12 90 LEU A C 1
ATOM 701 O O . LEU A 1 90 ? -2.359 -5.330 11.026 1.00 97.12 90 LEU A O 1
ATOM 705 N N . GLU A 1 91 ? -3.500 -5.118 12.939 1.00 96.12 91 GLU A N 1
ATOM 706 C CA . GLU A 1 91 ? -3.326 -6.530 13.303 1.00 96.12 91 GLU A CA 1
ATOM 707 C C . GLU A 1 91 ? -4.055 -7.468 12.331 1.00 96.12 91 GLU A C 1
ATOM 709 O O . GLU A 1 91 ? -3.593 -8.580 12.071 1.00 96.12 91 GLU A O 1
ATOM 714 N N . THR A 1 92 ? -5.206 -7.054 11.798 1.00 97.19 92 THR A N 1
ATOM 715 C CA . THR A 1 92 ? -6.008 -7.904 10.909 1.00 97.19 92 THR A CA 1
ATOM 716 C C . THR A 1 92 ? -5.417 -7.965 9.505 1.00 97.19 92 THR A C 1
ATOM 718 O O . THR A 1 92 ? -5.315 -9.063 8.957 1.00 97.19 92 THR A O 1
ATOM 721 N N . ILE A 1 93 ? -4.938 -6.849 8.939 1.00 96.56 93 ILE A N 1
ATOM 722 C CA . ILE A 1 93 ? -4.246 -6.892 7.639 1.00 96.56 93 ILE A CA 1
ATOM 723 C C . ILE A 1 93 ? -2.981 -7.762 7.711 1.00 96.56 93 ILE A C 1
ATOM 725 O O . ILE A 1 93 ? -2.753 -8.573 6.813 1.00 96.56 93 ILE A O 1
ATOM 729 N N . GLN A 1 94 ? -2.228 -7.700 8.816 1.00 95.81 94 GLN A N 1
ATOM 730 C CA . GLN A 1 94 ? -1.040 -8.535 9.024 1.00 95.81 94 GLN A CA 1
ATOM 731 C C . GLN A 1 94 ? -1.381 -10.029 9.101 1.00 95.81 94 GLN A C 1
ATOM 733 O O . GLN A 1 94 ? -0.691 -10.857 8.508 1.00 95.81 94 GLN A O 1
ATOM 738 N N . LYS A 1 95 ? -2.495 -10.397 9.749 1.00 96.69 95 LYS A N 1
ATOM 739 C CA . LYS A 1 95 ? -3.003 -11.786 9.749 1.00 96.69 95 LYS A CA 1
ATOM 740 C C . LYS A 1 95 ? -3.385 -12.286 8.355 1.00 96.69 95 LYS A C 1
ATOM 742 O O . LYS A 1 95 ? -3.389 -13.492 8.128 1.00 96.69 95 LYS A O 1
ATOM 747 N N . HIS A 1 96 ? -3.696 -11.380 7.432 1.00 94.94 96 HIS A N 1
ATOM 748 C CA . HIS A 1 96 ? -3.975 -11.697 6.034 1.00 94.94 96 HIS A CA 1
ATOM 749 C C . HIS A 1 96 ? -2.731 -11.677 5.130 1.00 94.94 96 HIS A C 1
ATOM 751 O O . HIS A 1 96 ? -2.869 -11.750 3.909 1.00 94.94 96 HIS A O 1
ATOM 757 N N . GLY A 1 97 ? -1.530 -11.607 5.709 1.00 93.12 97 GLY A N 1
ATOM 758 C CA . GLY A 1 97 ? -0.269 -11.661 4.969 1.00 93.12 97 GLY A CA 1
ATOM 759 C C . GLY A 1 97 ? 0.150 -10.335 4.340 1.00 93.12 97 GLY A C 1
ATOM 760 O O . GLY A 1 97 ? 1.114 -10.317 3.586 1.00 93.12 97 GLY A O 1
ATOM 761 N N . LEU A 1 98 ? -0.544 -9.233 4.642 1.00 95.31 98 LEU A N 1
ATOM 762 C CA . LEU A 1 98 ? -0.074 -7.901 4.274 1.00 95.31 98 LEU A CA 1
ATOM 763 C C . LEU A 1 98 ? 1.020 -7.440 5.233 1.00 95.31 98 LEU A C 1
ATOM 765 O O . LEU A 1 98 ? 0.957 -7.667 6.442 1.00 95.31 98 LEU A O 1
ATOM 769 N N . VAL A 1 99 ? 2.011 -6.753 4.691 1.00 95.25 99 VAL A N 1
ATOM 770 C CA . VAL A 1 99 ? 3.136 -6.210 5.435 1.00 95.25 99 VAL A CA 1
ATOM 771 C C . VAL A 1 99 ? 2.867 -4.743 5.739 1.00 95.25 99 VAL A C 1
ATOM 773 O O . VAL A 1 99 ? 2.506 -3.951 4.871 1.00 95.25 99 VAL A O 1
ATOM 776 N N . TRP A 1 100 ? 3.044 -4.398 7.008 1.00 95.00 100 TRP A N 1
ATOM 777 C CA . TRP A 1 100 ? 3.069 -3.036 7.522 1.00 95.00 100 TRP A CA 1
ATOM 778 C C . TRP A 1 100 ? 4.059 -3.002 8.688 1.00 95.00 100 TRP A C 1
ATOM 780 O O . TRP A 1 100 ? 4.124 -3.960 9.470 1.00 95.00 100 TRP A O 1
ATOM 790 N N . SER A 1 101 ? 4.830 -1.922 8.810 1.00 92.69 101 SER A N 1
ATOM 791 C CA . SER A 1 101 ? 5.809 -1.744 9.884 1.00 92.69 101 SER A CA 1
ATOM 792 C C . SER A 1 101 ? 5.840 -0.299 10.370 1.00 92.69 101 SER A C 1
ATOM 794 O O . SER A 1 101 ? 5.432 0.610 9.662 1.00 92.69 101 SER A O 1
ATOM 796 N N . ILE A 1 102 ? 6.382 -0.061 11.566 1.00 93.00 102 ILE A N 1
ATOM 797 C CA . ILE A 1 102 ? 6.566 1.303 12.088 1.00 93.00 102 ILE A CA 1
ATOM 798 C C . ILE A 1 102 ? 7.635 2.110 11.334 1.00 93.00 102 ILE A C 1
ATOM 800 O O . ILE A 1 102 ? 7.672 3.331 11.470 1.00 93.00 102 ILE A O 1
ATOM 804 N N . TYR A 1 103 ? 8.511 1.445 10.575 1.00 90.81 103 TYR A N 1
ATOM 805 C CA . TYR A 1 103 ? 9.596 2.089 9.830 1.00 90.81 103 TYR A CA 1
ATOM 806 C C . TYR A 1 103 ? 9.103 2.619 8.482 1.00 90.81 103 TYR A C 1
ATOM 808 O O . TYR A 1 103 ? 9.430 3.743 8.118 1.00 90.81 103 TYR A O 1
ATOM 816 N N . ASP A 1 104 ? 8.214 1.866 7.833 1.00 92.06 104 ASP A N 1
ATOM 817 C CA . ASP A 1 104 ? 7.476 2.264 6.630 1.00 92.06 104 ASP A CA 1
ATOM 818 C C . ASP A 1 104 ? 6.003 2.480 6.996 1.00 92.06 104 ASP A C 1
ATOM 820 O O . ASP A 1 104 ? 5.084 1.853 6.475 1.00 92.06 104 ASP A O 1
ATOM 824 N N . SER A 1 105 ? 5.803 3.345 7.994 1.00 94.06 105 SER A N 1
ATOM 825 C CA . SER A 1 105 ? 4.543 3.479 8.737 1.00 94.06 105 SER A CA 1
ATOM 826 C C . SER A 1 105 ? 3.325 3.857 7.909 1.00 94.06 105 SER A C 1
ATOM 828 O O . SER A 1 105 ? 2.206 3.599 8.346 1.00 94.06 105 SER A O 1
ATOM 830 N N . ASP A 1 106 ? 3.523 4.455 6.742 1.00 94.56 106 ASP A N 1
ATOM 831 C CA . ASP A 1 106 ? 2.464 4.836 5.824 1.00 94.56 106 ASP A CA 1
ATOM 832 C C . ASP A 1 106 ? 2.340 3.904 4.627 1.00 94.56 106 ASP A C 1
ATOM 834 O O . ASP A 1 106 ? 1.550 4.224 3.755 1.00 94.56 106 ASP A O 1
ATOM 838 N N . VAL A 1 107 ? 3.042 2.768 4.578 1.00 95.31 107 VAL A N 1
ATOM 839 C CA . VAL A 1 107 ? 2.992 1.813 3.462 1.00 95.31 107 VAL A CA 1
ATOM 840 C C . VAL A 1 107 ? 2.364 0.493 3.907 1.00 95.31 107 VAL A C 1
ATOM 842 O O . VAL A 1 107 ? 2.736 -0.084 4.928 1.00 95.31 107 VAL A O 1
ATOM 845 N N . ILE A 1 108 ? 1.423 -0.009 3.108 1.00 95.31 108 ILE A N 1
ATOM 846 C CA . ILE A 1 108 ? 0.976 -1.408 3.147 1.00 95.31 108 ILE A CA 1
ATOM 847 C C . ILE A 1 108 ? 1.433 -2.078 1.856 1.00 95.31 108 ILE A C 1
ATOM 849 O O . ILE A 1 108 ? 1.191 -1.540 0.774 1.00 95.31 108 ILE A O 1
ATOM 853 N N . SER A 1 109 ? 2.053 -3.250 1.962 1.00 94.56 109 SER A N 1
ATOM 854 C CA . SER A 1 109 ? 2.474 -4.070 0.820 1.00 94.56 109 SER A CA 1
ATOM 855 C C . SER A 1 109 ? 2.104 -5.538 1.009 1.00 94.56 109 SER A C 1
ATOM 857 O O . SER A 1 109 ? 1.631 -5.942 2.070 1.00 94.56 109 SER A O 1
ATOM 859 N N . ASP A 1 110 ? 2.294 -6.354 -0.022 1.00 92.25 110 ASP A N 1
ATOM 860 C CA . ASP A 1 110 ? 2.121 -7.812 0.052 1.00 92.25 110 ASP A CA 1
ATOM 861 C C . ASP A 1 110 ? 3.420 -8.574 0.381 1.00 92.25 110 ASP A C 1
ATOM 863 O O . ASP A 1 110 ? 3.429 -9.803 0.397 1.00 92.25 110 ASP A O 1
ATOM 867 N N . GLY A 1 111 ? 4.519 -7.863 0.658 1.00 89.69 111 GLY A N 1
ATOM 868 C CA . GLY A 1 111 ? 5.809 -8.478 0.976 1.00 89.69 111 GLY A CA 1
ATOM 869 C C . GLY A 1 111 ? 6.605 -8.984 -0.237 1.00 89.69 111 GLY A C 1
ATOM 870 O O . GLY A 1 111 ? 7.565 -9.748 -0.070 1.00 89.69 111 GLY A O 1
ATOM 871 N N . THR A 1 112 ? 6.209 -8.629 -1.466 1.00 86.44 112 THR A N 1
ATOM 87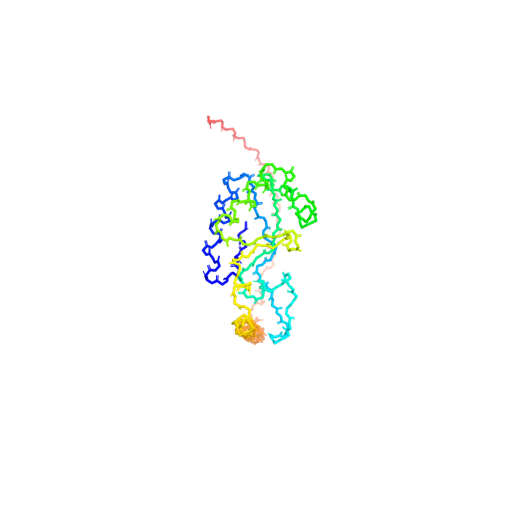2 C CA . THR A 1 112 ? 6.878 -9.096 -2.696 1.00 86.44 112 THR A CA 1
ATOM 873 C C . THR A 1 112 ? 8.357 -8.712 -2.730 1.00 86.44 112 THR A C 1
ATOM 875 O O . THR A 1 112 ? 9.203 -9.542 -3.068 1.00 86.44 112 THR A O 1
ATOM 878 N N . TYR A 1 113 ? 8.703 -7.485 -2.332 1.00 83.44 113 TYR A N 1
ATOM 879 C CA . TYR A 1 113 ? 10.101 -7.054 -2.275 1.00 83.44 113 TYR A CA 1
ATOM 880 C C . TYR A 1 113 ? 10.930 -7.888 -1.282 1.00 83.44 113 TYR A C 1
ATOM 882 O O . TYR A 1 113 ? 12.042 -8.333 -1.581 1.00 83.44 113 TYR A O 1
ATOM 890 N N . GLU A 1 114 ? 10.384 -8.105 -0.091 1.00 81.62 114 GLU A N 1
ATOM 891 C CA . GLU A 1 114 ? 11.058 -8.744 1.032 1.00 81.62 114 GLU A CA 1
ATOM 892 C C . GLU A 1 114 ? 11.294 -10.238 0.772 1.00 81.62 114 GLU A C 1
ATOM 894 O O . GLU A 1 114 ? 12.306 -10.792 1.209 1.00 81.62 114 GLU A O 1
ATOM 899 N N . SER A 1 115 ? 10.380 -10.881 0.042 1.00 81.50 115 SER A N 1
ATOM 900 C CA . SER A 1 115 ? 10.409 -12.318 -0.248 1.00 81.50 115 SER A CA 1
ATOM 901 C C . SER A 1 115 ? 11.320 -12.705 -1.419 1.00 81.50 115 SER A C 1
ATOM 903 O O . SER A 1 115 ? 11.930 -13.775 -1.366 1.00 81.50 115 SER A O 1
ATOM 905 N N . ASP A 1 116 ? 11.486 -11.847 -2.433 1.00 84.00 116 ASP A N 1
ATOM 906 C CA . ASP A 1 116 ? 12.351 -12.116 -3.591 1.00 84.00 116 ASP A CA 1
ATOM 907 C C . ASP A 1 116 ? 13.218 -10.912 -3.994 1.00 84.00 116 ASP A C 1
ATOM 909 O O . ASP A 1 116 ? 13.087 -10.324 -5.071 1.00 84.00 116 ASP A O 1
ATOM 913 N N . ARG A 1 117 ? 14.205 -10.578 -3.153 1.00 79.94 117 ARG A N 1
ATOM 914 C CA . ARG A 1 117 ? 15.157 -9.489 -3.455 1.00 79.94 117 ARG A CA 1
ATOM 915 C C . ARG A 1 117 ? 15.954 -9.707 -4.748 1.00 79.94 117 ARG A C 1
ATOM 917 O O . ARG A 1 117 ? 16.447 -8.736 -5.318 1.00 79.94 117 ARG A O 1
ATOM 924 N N . ARG A 1 118 ? 16.129 -10.956 -5.206 1.00 82.12 118 ARG A N 1
ATOM 925 C CA . ARG A 1 118 ? 16.883 -11.259 -6.437 1.00 82.12 118 ARG A CA 1
ATOM 926 C C . ARG A 1 118 ? 16.035 -11.011 -7.684 1.00 82.12 118 ARG A C 1
ATOM 928 O O . ARG A 1 118 ? 16.537 -10.395 -8.622 1.00 82.12 118 ARG A O 1
ATOM 935 N N . GLY A 1 119 ? 14.780 -11.452 -7.693 1.00 87.31 119 GLY A N 1
ATOM 936 C CA . GLY A 1 119 ? 13.835 -11.197 -8.782 1.00 87.31 119 GLY A CA 1
ATOM 937 C C . GLY A 1 119 ? 13.306 -9.765 -8.804 1.00 87.31 119 GLY A C 1
ATOM 938 O O . GLY A 1 119 ? 13.011 -9.242 -9.880 1.00 87.31 119 GLY A O 1
ATOM 939 N N . TYR A 1 120 ? 13.284 -9.089 -7.652 1.00 90.12 120 TYR A N 1
ATOM 940 C CA . TYR A 1 120 ? 12.792 -7.720 -7.505 1.00 90.12 120 TYR A CA 1
ATOM 941 C C . TYR A 1 120 ? 13.385 -6.741 -8.523 1.00 90.12 120 TYR A C 1
ATOM 943 O O . TYR A 1 120 ? 12.641 -6.020 -9.182 1.00 90.12 120 TYR A O 1
ATOM 951 N N . GLN A 1 121 ? 14.712 -6.709 -8.691 1.00 90.75 121 GLN A N 1
ATOM 952 C CA . GLN A 1 121 ? 15.330 -5.732 -9.593 1.00 90.75 121 GLN A CA 1
ATOM 953 C C . GLN A 1 121 ? 14.895 -5.951 -11.050 1.00 90.75 121 GLN A C 1
ATOM 955 O O . GLN A 1 121 ? 14.661 -4.980 -11.767 1.00 90.75 121 GLN A O 1
ATOM 960 N N . ALA A 1 122 ? 14.758 -7.209 -11.482 1.00 90.38 122 ALA A N 1
ATOM 961 C CA . ALA A 1 122 ? 14.278 -7.533 -12.822 1.00 90.38 122 ALA A CA 1
ATOM 962 C C . ALA A 1 122 ? 12.804 -7.138 -12.995 1.00 90.38 122 ALA A C 1
ATOM 964 O O . ALA A 1 122 ? 12.460 -6.488 -13.982 1.00 90.38 122 ALA A O 1
ATOM 965 N N . LEU A 1 123 ? 11.961 -7.460 -12.007 1.00 89.25 123 LEU A N 1
ATOM 966 C CA . LEU A 1 123 ? 10.545 -7.088 -11.984 1.00 89.25 123 LEU A CA 1
ATOM 967 C C . LEU A 1 123 ? 10.361 -5.565 -12.030 1.00 89.25 123 LEU A C 1
ATOM 969 O O . LEU A 1 123 ? 9.596 -5.053 -12.843 1.00 89.25 123 LEU A O 1
ATOM 973 N N . LYS A 1 124 ? 11.114 -4.831 -11.208 1.00 92.31 124 LYS A N 1
ATOM 974 C CA . LYS A 1 124 ? 11.110 -3.367 -11.174 1.00 92.31 124 LYS A CA 1
ATOM 975 C C . LYS A 1 124 ? 11.468 -2.773 -12.527 1.00 92.31 124 LYS A C 1
ATOM 977 O O . LYS A 1 124 ? 10.720 -1.942 -13.034 1.00 92.31 124 LYS A O 1
ATOM 982 N N . VAL A 1 125 ? 12.587 -3.194 -13.121 1.00 91.19 125 VAL A N 1
ATOM 983 C CA . VAL A 1 125 ? 13.020 -2.685 -14.432 1.00 91.19 125 VAL A CA 1
ATOM 984 C C . VAL A 1 125 ? 11.958 -2.963 -15.496 1.00 91.19 125 VAL A C 1
ATOM 986 O O . VAL A 1 125 ? 11.629 -2.064 -16.272 1.00 91.19 125 VAL A O 1
ATOM 989 N N . ASP A 1 126 ? 11.389 -4.169 -15.516 1.00 90.25 126 ASP A N 1
ATOM 990 C CA . ASP A 1 126 ? 10.344 -4.556 -16.466 1.00 90.25 126 ASP A CA 1
ATOM 991 C C . ASP A 1 126 ? 9.081 -3.689 -16.325 1.00 90.25 126 ASP A C 1
ATOM 993 O O . ASP A 1 126 ? 8.649 -3.064 -17.300 1.00 90.25 126 ASP A O 1
ATOM 997 N N . ILE A 1 127 ? 8.534 -3.574 -15.110 1.00 88.62 127 ILE A N 1
ATOM 998 C CA . ILE A 1 127 ? 7.342 -2.762 -14.821 1.00 88.62 127 ILE A CA 1
ATOM 999 C C . ILE A 1 127 ? 7.591 -1.291 -15.169 1.00 88.62 127 ILE A C 1
ATOM 1001 O O . ILE A 1 127 ? 6.813 -0.691 -15.913 1.00 88.62 127 ILE A O 1
ATOM 1005 N N . GLN A 1 128 ? 8.692 -0.708 -14.692 1.00 90.31 128 GLN A N 1
ATOM 1006 C CA . GLN A 1 128 ? 9.023 0.700 -14.933 1.00 90.31 128 GLN A CA 1
ATOM 1007 C C . GLN A 1 128 ? 9.198 0.991 -16.428 1.00 90.31 128 GLN A C 1
ATOM 1009 O O . GLN A 1 128 ? 8.648 1.970 -16.938 1.00 90.31 128 GLN A O 1
ATOM 1014 N N . THR A 1 129 ? 9.874 0.105 -17.163 1.00 88.38 129 THR A N 1
ATOM 1015 C CA . THR A 1 129 ? 10.055 0.244 -18.616 1.00 88.38 129 THR A CA 1
ATOM 1016 C C . THR A 1 129 ? 8.720 0.174 -19.360 1.00 88.38 129 THR A C 1
ATOM 1018 O O . THR A 1 129 ? 8.469 0.976 -20.265 1.00 88.38 129 THR A O 1
ATOM 1021 N N . LYS A 1 130 ? 7.840 -0.769 -18.998 1.00 85.50 130 LYS A N 1
ATOM 1022 C CA . LYS A 1 130 ? 6.497 -0.892 -19.590 1.00 85.50 130 LYS A CA 1
ATOM 1023 C C . LYS A 1 130 ? 5.659 0.362 -19.330 1.00 85.50 130 LYS A C 1
ATOM 1025 O O . LYS A 1 130 ? 5.090 0.919 -20.270 1.00 85.50 130 LYS A O 1
ATOM 1030 N N . CYS A 1 131 ? 5.645 0.857 -18.093 1.00 82.75 131 CYS A N 1
ATOM 1031 C CA . CYS A 1 131 ? 4.909 2.064 -17.716 1.00 82.75 131 CYS A CA 1
ATOM 1032 C C . CYS A 1 131 ? 5.413 3.314 -18.450 1.00 82.75 131 CYS A C 1
ATOM 1034 O O . CYS A 1 131 ? 4.607 4.091 -18.971 1.00 82.75 131 CYS A O 1
ATOM 1036 N N . GLN A 1 132 ? 6.732 3.487 -18.569 1.00 81.88 132 GLN A N 1
ATOM 1037 C CA . GLN A 1 132 ? 7.327 4.586 -19.332 1.00 81.88 132 GLN A CA 1
ATOM 1038 C C . GLN A 1 132 ? 6.908 4.543 -20.808 1.00 81.88 132 GLN A C 1
ATOM 1040 O O . GLN A 1 132 ? 6.432 5.550 -21.337 1.00 81.88 132 GLN A O 1
ATOM 1045 N N . LYS A 1 133 ? 6.972 3.376 -21.460 1.00 77.38 133 LYS A N 1
ATOM 1046 C CA . LYS A 1 133 ? 6.528 3.216 -22.858 1.00 77.38 133 LYS A CA 1
ATOM 1047 C C . LYS A 1 133 ? 5.051 3.565 -23.050 1.00 77.38 133 LYS A C 1
ATOM 1049 O O . LYS A 1 133 ? 4.710 4.297 -23.979 1.00 77.38 133 LYS A O 1
ATOM 1054 N N . GLU A 1 134 ? 4.179 3.101 -22.158 1.00 76.19 134 GLU A N 1
ATOM 1055 C CA . GLU A 1 134 ? 2.743 3.402 -22.219 1.00 76.19 134 GLU A CA 1
ATOM 1056 C C . GLU A 1 134 ? 2.431 4.880 -21.940 1.00 76.19 134 GLU A C 1
ATOM 1058 O O . GLU A 1 134 ? 1.504 5.446 -22.530 1.00 76.19 134 GLU A O 1
ATOM 1063 N N . SER A 1 135 ? 3.199 5.544 -21.067 1.00 74.06 135 SER A N 1
ATOM 1064 C CA . SER A 1 135 ? 3.082 6.996 -20.872 1.00 74.06 135 SER A CA 1
ATOM 1065 C C . SER A 1 135 ? 3.494 7.770 -22.126 1.00 74.06 135 SER A C 1
ATOM 1067 O O . SER A 1 135 ? 2.745 8.643 -22.571 1.00 74.06 135 SER A O 1
ATOM 1069 N N . PHE A 1 136 ? 4.608 7.389 -22.761 1.00 67.88 136 PHE A N 1
ATOM 1070 C CA . PHE A 1 136 ? 5.096 8.014 -23.989 1.00 67.8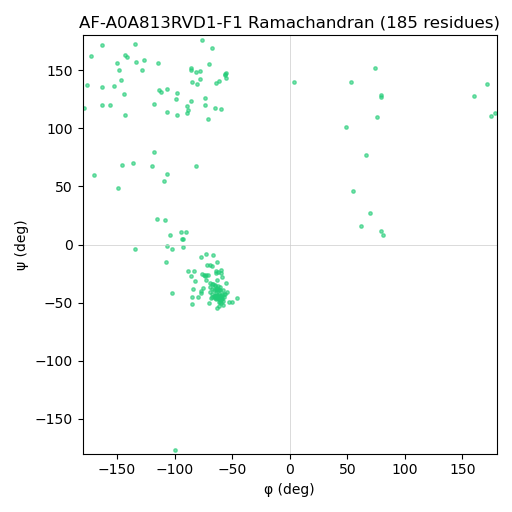8 136 PHE A CA 1
ATOM 1071 C C . PHE A 1 136 ? 4.108 7.832 -25.144 1.00 67.88 136 PHE A C 1
ATOM 1073 O O . PHE A 1 136 ? 3.737 8.800 -25.802 1.00 67.88 136 PHE A O 1
ATOM 1080 N N . LYS A 1 137 ? 3.590 6.614 -25.342 1.00 74.12 137 LYS A N 1
ATOM 1081 C CA . LYS A 1 137 ? 2.573 6.320 -26.363 1.00 74.12 137 LYS A CA 1
ATOM 1082 C C . LYS A 1 137 ? 1.318 7.176 -26.182 1.00 74.12 137 LYS A C 1
ATOM 1084 O O . LYS A 1 137 ? 0.810 7.733 -27.152 1.00 74.12 137 LYS A O 1
ATOM 1089 N N . ARG A 1 138 ? 0.819 7.317 -24.948 1.00 76.69 138 ARG A N 1
ATOM 1090 C CA . ARG A 1 138 ? -0.348 8.168 -24.651 1.00 76.69 138 ARG A CA 1
ATOM 1091 C C . ARG A 1 138 ? -0.072 9.648 -24.898 1.00 76.69 138 ARG A C 1
ATOM 1093 O O . ARG A 1 138 ? -0.950 10.336 -25.413 1.00 76.69 138 ARG A O 1
ATOM 1100 N N . GLN A 1 139 ? 1.119 10.135 -24.556 1.00 78.00 139 GLN A N 1
ATOM 1101 C CA . GLN A 1 139 ? 1.525 11.513 -24.847 1.00 78.00 139 GLN A CA 1
ATOM 1102 C C . GLN A 1 139 ? 1.636 11.757 -26.357 1.00 78.00 139 GLN A C 1
ATOM 1104 O O . GLN A 1 139 ? 1.068 12.731 -26.846 1.00 78.00 139 GLN A O 1
ATOM 1109 N N . LEU A 1 140 ? 2.254 10.837 -27.104 1.00 74.56 140 LEU A N 1
ATOM 1110 C CA . LEU A 1 140 ? 2.366 10.907 -28.561 1.00 74.56 140 LEU A CA 1
ATOM 1111 C C . LEU A 1 140 ? 0.990 10.919 -29.237 1.00 74.56 140 LEU A C 1
ATOM 1113 O O . LEU A 1 140 ? 0.734 11.760 -30.088 1.00 74.56 140 LEU A O 1
ATOM 1117 N N . LEU A 1 141 ? 0.069 10.046 -28.816 1.00 83.69 141 LEU A N 1
ATOM 1118 C CA . LEU A 1 141 ? -1.300 10.027 -29.344 1.00 83.69 141 LEU A CA 1
ATOM 1119 C C . LEU A 1 141 ? -2.059 11.333 -29.069 1.00 83.69 141 LEU A C 1
ATOM 1121 O O . LEU A 1 141 ? -2.844 11.766 -29.908 1.00 83.69 141 LEU A O 1
ATOM 1125 N N . ARG A 1 142 ? -1.834 11.974 -27.915 1.00 84.69 142 ARG A N 1
ATOM 1126 C CA . ARG A 1 142 ? -2.420 13.291 -27.611 1.00 84.69 142 ARG A CA 1
ATOM 1127 C C . ARG A 1 142 ? -1.817 14.394 -28.479 1.00 84.69 142 ARG A C 1
ATOM 1129 O O . ARG A 1 142 ? -2.565 15.242 -28.946 1.00 84.69 142 ARG A O 1
ATOM 1136 N N . ALA A 1 143 ? -0.504 14.373 -28.707 1.00 81.00 143 ALA A N 1
ATOM 1137 C CA . ALA A 1 143 ? 0.166 15.334 -29.582 1.00 81.00 143 ALA A CA 1
ATOM 1138 C C . ALA A 1 143 ? -0.298 15.194 -31.041 1.00 81.00 143 ALA A C 1
ATOM 1140 O O . ALA A 1 143 ? -0.641 16.190 -31.666 1.00 81.00 143 ALA A O 1
ATOM 1141 N N . LEU A 1 144 ? -0.399 13.960 -31.549 1.00 85.38 144 LEU A N 1
ATOM 1142 C CA . LEU A 1 144 ? -0.912 13.675 -32.894 1.00 85.38 144 LEU A CA 1
ATOM 1143 C C . LEU A 1 144 ? -2.358 14.158 -33.082 1.00 85.38 144 LEU A C 1
ATOM 1145 O O . LEU A 1 144 ? -2.679 14.698 -34.131 1.00 85.38 144 LEU A O 1
ATOM 1149 N N . ARG A 1 145 ? -3.225 14.005 -32.069 1.00 88.31 145 ARG A N 1
ATOM 1150 C CA . ARG A 1 145 ? -4.595 14.546 -32.134 1.00 88.31 145 ARG A CA 1
ATOM 1151 C C . ARG A 1 145 ? -4.623 16.067 -32.219 1.00 88.31 145 ARG A C 1
ATOM 1153 O O . ARG A 1 145 ? -5.360 16.577 -33.043 1.00 88.31 145 ARG A O 1
ATOM 1160 N N . ARG A 1 146 ? -3.798 16.763 -31.428 1.00 85.44 146 ARG A N 1
ATOM 1161 C CA . ARG A 1 146 ? -3.722 18.233 -31.475 1.00 85.44 146 ARG A CA 1
ATOM 1162 C C . ARG A 1 146 ? -3.301 18.741 -32.850 1.00 85.44 146 ARG A C 1
ATOM 1164 O O . ARG A 1 146 ? -3.948 19.630 -33.371 1.00 85.44 146 ARG A O 1
ATOM 1171 N N . MET A 1 147 ? -2.287 18.121 -33.456 1.00 80.88 147 MET A N 1
ATOM 1172 C CA . MET A 1 147 ? -1.849 18.502 -34.805 1.00 80.88 147 MET A CA 1
ATOM 1173 C C . MET A 1 147 ? -2.956 18.292 -35.852 1.00 80.88 147 MET A C 1
ATOM 1175 O O . MET A 1 147 ? -3.147 19.140 -36.711 1.00 80.88 147 MET A O 1
ATOM 1179 N N . ASN A 1 148 ? -3.734 17.209 -35.745 1.00 80.75 148 ASN A N 1
ATOM 1180 C CA . ASN A 1 148 ? -4.861 16.966 -36.653 1.00 80.75 148 ASN A CA 1
ATOM 1181 C C . ASN A 1 148 ? -6.071 17.889 -36.397 1.00 80.75 148 ASN A C 1
ATOM 1183 O O . ASN A 1 148 ? -6.877 18.095 -37.298 1.00 80.75 148 ASN A O 1
ATOM 1187 N N . GLU A 1 149 ? -6.246 18.388 -35.171 1.00 78.69 149 GLU A N 1
ATOM 1188 C CA . GLU A 1 149 ? -7.309 19.338 -34.816 1.00 78.69 149 GLU A CA 1
ATOM 1189 C C . GLU A 1 149 ? -6.957 20.760 -35.297 1.00 78.69 149 GLU A C 1
ATOM 1191 O O . GLU A 1 149 ? -7.816 21.432 -35.865 1.00 78.69 149 GLU A O 1
ATOM 1196 N N . GLU A 1 150 ? -5.691 21.178 -35.181 1.00 73.38 150 GLU A N 1
ATOM 1197 C CA . GLU A 1 150 ? -5.198 22.485 -35.656 1.00 73.38 150 GLU A CA 1
ATOM 1198 C C . GLU A 1 150 ? -5.322 22.647 -37.186 1.00 73.38 150 GLU A C 1
ATOM 1200 O O . GLU A 1 150 ? -5.736 23.705 -37.653 1.00 73.38 150 GLU A O 1
ATOM 1205 N N . GLU A 1 151 ? -5.087 21.591 -37.977 1.00 64.06 151 GLU A N 1
ATOM 1206 C CA . GLU A 1 151 ? -5.299 21.629 -39.440 1.00 64.06 151 GLU A CA 1
ATOM 1207 C C . GLU A 1 151 ? -6.784 21.757 -39.844 1.00 64.06 151 GLU A C 1
ATOM 1209 O O . GLU A 1 151 ? -7.093 22.141 -40.973 1.00 64.06 151 GLU A O 1
ATOM 1214 N N . SER A 1 152 ? -7.724 21.445 -38.943 1.00 58.16 152 SER A N 1
ATOM 1215 C CA . SER A 1 152 ? -9.164 21.485 -39.239 1.00 58.16 152 SER A CA 1
ATOM 1216 C C . SER A 1 152 ? -9.818 22.849 -38.989 1.00 58.16 152 SER A C 1
ATOM 1218 O O . SER A 1 152 ? -10.836 23.157 -39.610 1.00 58.16 152 SER A O 1
ATOM 1220 N N . GLU A 1 153 ? -9.227 23.692 -38.136 1.00 55.81 153 GLU A N 1
ATOM 1221 C CA . GLU A 1 153 ? -9.732 25.046 -37.858 1.00 55.81 153 GLU A CA 1
ATOM 1222 C C . GLU A 1 153 ? -9.268 26.077 -38.902 1.00 55.81 153 GLU A C 1
ATOM 1224 O O . GLU A 1 153 ? -9.958 27.070 -39.131 1.00 55.81 153 GLU A O 1
ATOM 1229 N N . GLU A 1 154 ? -8.166 25.816 -39.615 1.00 54.56 154 GLU A N 1
ATOM 1230 C CA . GLU A 1 154 ? -7.635 26.719 -40.651 1.00 54.56 154 GLU A CA 1
ATOM 1231 C C . GLU A 1 154 ? -8.424 26.665 -41.981 1.00 54.56 154 GLU A C 1
ATOM 1233 O O . GLU A 1 154 ? -8.263 27.531 -42.836 1.00 54.56 154 GLU A O 1
ATOM 1238 N N . PHE A 1 155 ? -9.337 25.695 -42.149 1.00 50.00 155 PHE A N 1
ATOM 1239 C CA . PHE A 1 155 ? -10.169 25.530 -43.357 1.00 50.00 155 PHE A CA 1
ATOM 1240 C C . PHE A 1 155 ? -11.646 25.928 -43.188 1.00 50.00 155 PHE A C 1
ATOM 1242 O O . PHE A 1 155 ? -12.417 25.851 -44.146 1.00 50.00 155 PHE A O 1
ATOM 1249 N N . ALA A 1 156 ? -12.068 26.354 -41.993 1.00 53.16 156 ALA A N 1
ATOM 1250 C CA . ALA A 1 156 ? -13.452 26.768 -41.730 1.00 53.16 156 ALA A CA 1
ATOM 1251 C C . ALA A 1 156 ? -13.697 28.282 -41.906 1.00 53.16 156 ALA A C 1
ATOM 1253 O O . ALA A 1 156 ? -14.829 28.744 -41.757 1.00 53.16 156 ALA A O 1
ATOM 1254 N N . GLY A 1 157 ? -12.660 29.058 -42.228 1.00 52.34 157 GLY A N 1
ATOM 1255 C CA . GLY A 1 157 ? -12.724 30.511 -42.369 1.00 52.34 157 GLY A CA 1
ATOM 1256 C C . GLY A 1 157 ? -12.655 30.989 -43.815 1.00 52.34 157 GLY A C 1
ATOM 1257 O O . GLY A 1 157 ? -11.707 31.682 -44.135 1.00 52.34 157 GLY A O 1
ATOM 1258 N N . ASP A 1 158 ? -13.607 30.606 -44.674 1.00 48.53 158 ASP A N 1
ATOM 1259 C CA . ASP A 1 158 ? -13.913 31.332 -45.928 1.00 48.53 158 ASP A CA 1
ATOM 1260 C C . ASP A 1 158 ? -15.202 30.800 -46.587 1.00 48.53 158 ASP A C 1
ATOM 1262 O O . ASP A 1 158 ? -15.219 30.283 -47.701 1.00 48.53 158 ASP A O 1
ATOM 1266 N N . ASN A 1 159 ? -16.325 30.875 -45.867 1.00 51.72 159 ASN A N 1
ATOM 1267 C CA . ASN A 1 159 ? -17.654 30.691 -46.468 1.00 51.72 159 ASN A CA 1
ATOM 1268 C C . ASN A 1 159 ? -18.727 31.520 -45.736 1.00 51.72 159 ASN A C 1
ATOM 1270 O O . ASN A 1 159 ? -19.791 31.028 -45.365 1.00 51.72 159 ASN A O 1
ATOM 1274 N N . GLN A 1 160 ? -18.435 32.804 -45.515 1.00 46.34 160 GLN A N 1
ATOM 1275 C CA . GLN A 1 160 ? -19.446 33.819 -45.202 1.00 46.34 160 GLN A CA 1
ATOM 1276 C C . GLN A 1 160 ? -19.428 34.904 -46.279 1.00 46.34 160 GLN A C 1
ATOM 1278 O O . GLN A 1 160 ? -19.085 36.054 -46.034 1.00 46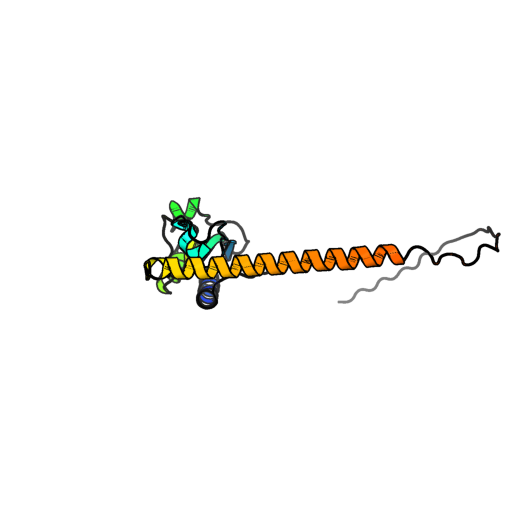.34 160 GLN A O 1
ATOM 1283 N N . GLU A 1 161 ? -19.835 34.529 -47.487 1.00 48.53 161 GLU A N 1
ATOM 1284 C CA . GLU A 1 161 ? -20.406 35.482 -48.433 1.00 48.53 161 GLU A CA 1
ATOM 1285 C C . GLU A 1 161 ? -21.845 35.036 -48.703 1.00 48.53 161 GLU A C 1
ATOM 1287 O O . GLU A 1 161 ? -22.164 34.314 -49.645 1.00 48.53 161 GLU A O 1
ATOM 1292 N N . THR A 1 162 ? -22.735 35.376 -47.774 1.00 45.22 162 THR A N 1
ATOM 1293 C CA . THR A 1 162 ? -24.177 35.313 -48.004 1.00 45.22 162 THR A CA 1
ATOM 1294 C C . THR A 1 162 ? -24.819 36.499 -47.300 1.00 45.22 162 THR A C 1
ATOM 1296 O O . THR A 1 162 ? -24.837 36.590 -46.078 1.00 45.22 162 THR A O 1
ATOM 1299 N N . GLU A 1 163 ? -25.318 37.407 -48.136 1.00 48.50 163 GLU A N 1
ATOM 1300 C CA . GLU A 1 163 ? -26.526 38.192 -47.894 1.00 48.50 163 GLU A CA 1
ATOM 1301 C C . GLU A 1 163 ? -26.479 39.202 -46.739 1.00 48.50 163 GLU A C 1
ATOM 1303 O O . GLU A 1 163 ? -27.141 39.084 -45.712 1.00 48.50 163 GLU A O 1
ATOM 1308 N N . ALA A 1 164 ? -25.807 40.321 -47.007 1.00 48.47 164 ALA A N 1
ATOM 1309 C CA . ALA A 1 164 ? -26.371 41.607 -46.625 1.00 48.47 164 ALA A CA 1
ATOM 1310 C C . ALA A 1 164 ? -27.528 41.927 -47.586 1.00 48.47 164 ALA A C 1
ATOM 1312 O O . ALA A 1 164 ? -27.311 41.895 -48.795 1.00 48.47 164 ALA A O 1
ATOM 1313 N N . ILE A 1 165 ? -28.722 42.224 -47.056 1.00 49.09 165 ILE A N 1
ATOM 1314 C CA . ILE A 1 165 ? -29.685 43.261 -47.498 1.00 49.09 165 ILE A CA 1
ATOM 1315 C C . ILE A 1 165 ? -31.093 42.938 -46.944 1.00 49.09 165 ILE A C 1
ATOM 1317 O O . ILE A 1 165 ? -31.647 41.872 -47.197 1.00 49.09 165 ILE A O 1
ATOM 1321 N N . ASN A 1 166 ? -31.689 43.948 -46.291 1.00 41.75 166 ASN A N 1
ATOM 1322 C CA . ASN A 1 166 ? -33.050 44.052 -45.731 1.00 41.75 166 ASN A CA 1
ATOM 1323 C C . ASN A 1 166 ? -33.251 43.344 -44.375 1.00 41.75 166 ASN A C 1
ATOM 1325 O O . ASN A 1 166 ? -33.007 42.158 -44.243 1.00 41.75 166 ASN A O 1
ATOM 1329 N N . ARG A 1 167 ? -33.766 43.979 -43.320 1.00 42.41 167 ARG A N 1
ATOM 1330 C CA . ARG A 1 167 ? -34.785 45.029 -43.299 1.00 42.41 167 ARG A CA 1
ATOM 1331 C C . ARG A 1 167 ? -34.756 45.735 -41.943 1.00 42.41 167 ARG A C 1
ATOM 1333 O O . ARG A 1 167 ? -34.672 45.084 -40.905 1.00 42.41 167 ARG A O 1
ATOM 1340 N N . GLU A 1 168 ? -34.819 47.056 -42.010 1.00 47.50 168 GLU A N 1
ATOM 1341 C CA . GLU A 1 168 ? -35.083 47.963 -40.902 1.00 47.50 168 GLU A CA 1
ATOM 1342 C C . GLU A 1 168 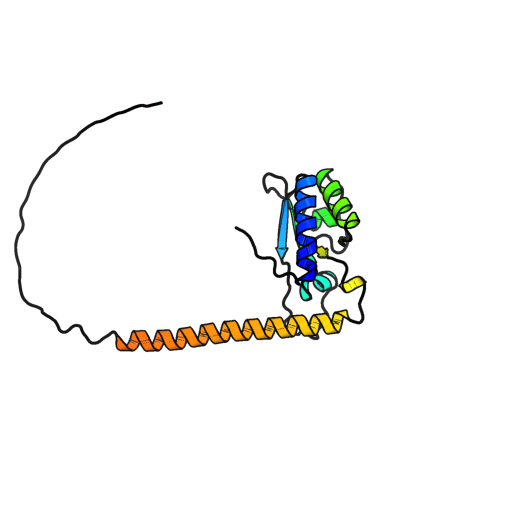? -36.521 47.812 -40.368 1.00 47.50 168 GLU A C 1
ATOM 1344 O O . GLU A 1 168 ? -37.385 47.228 -41.024 1.00 47.50 168 GLU A O 1
ATOM 1349 N N . GLU A 1 169 ? -36.726 48.447 -39.209 1.00 46.16 169 GLU A N 1
ATOM 1350 C CA . GLU A 1 169 ? -37.992 48.896 -38.614 1.00 46.16 169 GLU A CA 1
ATOM 1351 C C . GLU A 1 169 ? -38.906 47.838 -37.978 1.00 46.16 169 GLU A C 1
ATOM 1353 O O . GLU A 1 169 ? -39.619 47.100 -38.648 1.00 46.16 169 GLU A O 1
ATOM 1358 N N . SER A 1 170 ? -38.995 47.874 -36.644 1.00 45.78 170 SER A N 1
ATOM 1359 C CA . SER A 1 170 ? -40.122 48.565 -35.996 1.00 45.78 170 SER A CA 1
ATOM 1360 C C . SER A 1 170 ? -40.000 48.508 -34.469 1.00 45.78 170 SER A C 1
ATOM 1362 O O . SER A 1 170 ? -40.053 47.435 -33.866 1.00 45.78 170 SER A O 1
ATOM 1364 N N . GLU A 1 171 ? -39.865 49.684 -33.857 1.00 49.41 171 GLU A N 1
ATOM 1365 C CA . GLU A 1 171 ? -40.315 49.957 -32.491 1.00 49.41 171 GLU A CA 1
ATOM 1366 C C . GLU A 1 171 ? -41.811 49.631 -32.359 1.00 49.41 171 GLU A C 1
ATOM 1368 O O . GLU A 1 171 ? -42.571 49.937 -33.274 1.00 49.41 171 GLU A O 1
ATOM 1373 N N . SER A 1 172 ? -42.242 49.096 -31.214 1.00 42.69 172 SER A N 1
ATOM 1374 C CA . SER A 1 172 ? -43.408 49.620 -30.479 1.00 42.69 172 SER A CA 1
ATOM 1375 C C . SER A 1 172 ? -43.697 48.779 -29.232 1.00 42.69 172 SER A C 1
ATOM 1377 O O . SER A 1 172 ? -44.082 47.619 -29.329 1.00 42.69 172 SER A O 1
ATOM 1379 N N . ASP A 1 173 ? -43.504 49.425 -28.086 1.00 41.00 173 ASP A N 1
ATOM 1380 C CA . ASP A 1 173 ? -44.471 49.585 -26.999 1.00 41.00 173 ASP A CA 1
ATOM 1381 C C . ASP A 1 173 ? -45.207 48.404 -26.345 1.00 41.00 173 ASP A C 1
ATOM 1383 O O . ASP A 1 173 ? -45.883 47.600 -26.981 1.00 41.00 173 ASP A O 1
ATOM 1387 N N . SER A 1 174 ? -45.293 48.569 -25.014 1.00 45.12 174 SER A N 1
ATOM 1388 C CA . SER A 1 174 ? -46.420 48.211 -24.135 1.00 45.12 174 SER A CA 1
ATOM 1389 C C . SER A 1 174 ? -46.603 46.716 -23.837 1.00 45.12 174 SER A C 1
ATOM 1391 O O . SER A 1 174 ? -46.263 45.857 -24.632 1.00 45.12 174 SER A O 1
ATOM 1393 N N . GLN A 1 175 ? -47.149 46.261 -22.718 1.00 43.91 175 GLN A N 1
ATOM 1394 C CA . GLN A 1 175 ? -47.527 46.786 -21.411 1.00 43.91 175 GLN A CA 1
ATOM 1395 C C . GLN A 1 175 ? -47.945 45.531 -20.612 1.00 43.91 175 GLN A C 1
ATOM 1397 O O . GLN A 1 175 ? -48.320 44.512 -21.183 1.00 43.91 175 GLN A O 1
ATOM 1402 N N . ASP A 1 176 ? -47.980 45.696 -19.298 1.00 40.97 176 ASP A N 1
ATOM 1403 C CA . ASP A 1 176 ? -48.945 45.094 -18.377 1.00 40.97 176 ASP A CA 1
ATOM 1404 C C . ASP A 1 176 ? -48.851 43.638 -17.872 1.00 40.97 176 ASP A C 1
ATOM 1406 O O . ASP A 1 176 ? -48.768 42.646 -18.588 1.00 40.97 176 ASP A O 1
ATOM 1410 N N . THR A 1 177 ? -48.934 43.631 -16.539 1.00 50.25 177 THR A N 1
ATOM 1411 C CA . THR A 1 177 ? -49.452 42.688 -15.541 1.00 50.25 177 THR A CA 1
ATOM 1412 C C . THR A 1 177 ? -49.991 41.314 -15.959 1.00 50.25 177 THR A C 1
ATOM 1414 O O . THR A 1 177 ? -50.825 41.176 -16.845 1.00 50.25 177 THR A O 1
ATOM 1417 N N . THR A 1 178 ? -49.679 40.286 -15.155 1.00 50.06 178 THR A N 1
ATOM 1418 C CA . THR A 1 178 ? -50.631 39.744 -14.153 1.00 50.06 178 THR A CA 1
ATOM 1419 C C . THR A 1 178 ? -50.026 38.630 -13.287 1.00 50.06 178 THR A C 1
ATOM 1421 O O . THR A 1 178 ? -49.348 37.726 -13.769 1.00 50.06 178 THR A O 1
ATOM 1424 N N . ASP A 1 179 ? -50.326 38.713 -11.988 1.00 52.78 179 ASP A N 1
ATOM 1425 C CA . ASP A 1 179 ? -50.240 37.658 -10.975 1.00 52.78 179 ASP A CA 1
ATOM 1426 C C . ASP A 1 179 ? -51.163 36.473 -11.293 1.00 52.78 179 ASP A C 1
ATOM 1428 O O . ASP A 1 179 ? -52.325 36.717 -11.607 1.00 52.78 179 ASP A O 1
ATOM 1432 N N . ILE A 1 180 ? -50.731 35.220 -11.060 1.00 58.81 180 ILE A N 1
ATOM 1433 C CA . ILE A 1 180 ? -51.623 34.114 -10.648 1.00 58.81 180 ILE A CA 1
ATOM 1434 C C . ILE A 1 180 ? -50.915 33.169 -9.654 1.00 58.81 180 ILE A C 1
ATOM 1436 O O . ILE A 1 180 ? -49.816 32.669 -9.884 1.00 58.81 180 ILE A O 1
ATOM 1440 N N . VAL A 1 181 ? -51.630 32.936 -8.552 1.00 55.22 181 VAL A N 1
ATOM 1441 C CA . VAL A 1 181 ? -51.431 32.031 -7.408 1.00 55.22 181 VAL A CA 1
ATOM 1442 C C . VAL A 1 181 ? -51.795 30.573 -7.749 1.00 55.22 181 VAL A C 1
ATOM 1444 O O . VAL A 1 181 ? -52.711 30.357 -8.534 1.00 55.22 181 VAL A O 1
ATOM 1447 N N . ASN A 1 182 ? -51.131 29.595 -7.112 1.00 54.91 182 ASN A N 1
ATOM 1448 C CA . ASN A 1 182 ? -51.664 28.314 -6.570 1.00 54.91 182 ASN A CA 1
ATOM 1449 C C . ASN A 1 182 ? -50.454 27.498 -6.064 1.00 54.91 182 ASN A C 1
ATOM 1451 O O . ASN A 1 182 ? -49.545 27.213 -6.835 1.00 54.91 182 ASN A O 1
ATOM 1455 N N . ASP A 1 183 ? -50.221 27.254 -4.773 1.00 55.97 183 ASP A N 1
ATOM 1456 C CA . ASP A 1 183 ? -50.996 26.481 -3.785 1.00 55.97 183 ASP A CA 1
ATOM 1457 C C . ASP A 1 183 ? -51.414 25.088 -4.290 1.00 55.97 183 ASP A C 1
ATOM 1459 O O . ASP A 1 183 ? -52.371 24.966 -5.043 1.00 55.97 183 ASP A O 1
ATOM 1463 N N . GLU A 1 184 ? -50.700 24.037 -3.862 1.00 54.03 184 GLU A N 1
ATOM 1464 C CA . GLU A 1 184 ? -51.349 22.828 -3.341 1.00 54.03 184 GLU A CA 1
ATOM 1465 C C . GLU A 1 184 ? -50.379 21.930 -2.543 1.00 54.03 184 GLU A C 1
ATOM 1467 O O . GLU A 1 184 ? -49.384 21.393 -3.031 1.00 54.03 184 GLU A O 1
ATOM 1472 N N . LYS A 1 185 ? -50.750 21.737 -1.273 1.00 55.66 185 LYS A N 1
ATOM 1473 C CA . LYS A 1 185 ? -50.380 20.636 -0.372 1.00 55.66 185 LYS A CA 1
ATOM 1474 C C . LYS A 1 185 ? -50.731 19.256 -0.943 1.00 55.66 185 LYS A C 1
ATOM 1476 O O . LYS A 1 185 ? -51.844 19.069 -1.424 1.00 55.66 185 LYS A O 1
ATOM 1481 N N . LYS A 1 186 ? -49.890 18.256 -0.646 1.00 51.97 186 LYS A N 1
ATOM 1482 C CA . LYS A 1 186 ? -50.210 16.850 -0.268 1.00 51.97 186 LYS A CA 1
ATOM 1483 C C . LYS A 1 186 ? -48.882 16.075 -0.251 1.00 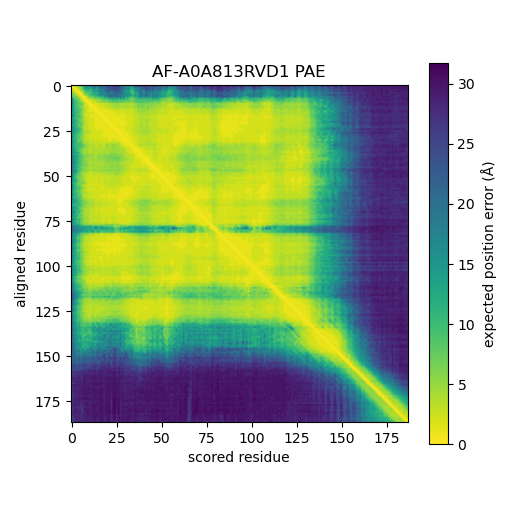51.97 186 LYS A C 1
ATOM 1485 O O . LYS A 1 186 ? -48.094 16.253 -1.163 1.00 51.97 186 LYS A O 1
ATOM 1490 N N . LYS A 1 187 ? -48.556 15.184 0.677 1.00 56.44 187 LYS A N 1
ATOM 1491 C CA . LYS A 1 187 ? -49.138 14.696 1.927 1.00 56.44 187 LYS A CA 1
ATOM 1492 C C . LYS A 1 187 ? -48.016 13.912 2.616 1.00 56.44 187 LYS A C 1
ATOM 1494 O O . LYS A 1 187 ? -47.189 13.349 1.866 1.00 56.44 187 LYS A O 1
#

Nearest PDB structures (foldseek):
  5hnm-assembly3_C  TM=5.246E-01  e=1.376E+00  Enterococcus faecalis V583
  4q77-assembly1_B  TM=2.187E-01  e=5.709E+00  Staphylococcus aureus subsp. aureus MRSA252

Sequence (187 aa):
MGHTLLGHEDFAKHIKTVEKTAKDCNVHVYVKDSYYQMIDSAAPASTSEENLVIGHGFRFEIHDTSNKVLCNAVCLSKNPMGTFQIKCFLETIQKHGLVWSIYDSDVISDGTYESDRRGYQALKVDIQTKCQKESFKRQLLRALRRMNEEESEEFAGDNQETEAINREESESDSQDTTDIVNDEKKK